Protein AF-A0A813H6T8-F1 (afdb_monomer_lite)

Secondary structure (DSSP, 8-state):
-HHHHHHHHHTT-------HHHH-TTTT-HHHHHHHHHTS-TTSPPPPHHHHHHHHHT--PPPTT--HHHHHHHHHS--SEEEEE-HHHHTTHHHHHHHHHHHHHHTTSTT--S---GGGSB--SS-EEEEEETTSTT--HHHHHHHHHHTT-EEEEEEEEEEEETTTEEEEEEEEEESPPB--TTPPPEEEEEE-TT--TTHHHHHHHHH-GGGGTSTTSS--S-----TTSS--B-----HHHHGGG--SEEEEEE-SS-SSEEEEEEEEEEEETTTEEEEEEEEEEEEEEEEEEEEEEE--TTSTT-

pLDDT: mean 85.76, std 14.32, range [35.28, 98.44]

Foldseek 3Di:
DVVVVVVCVVVVDDDDDDDVVNVPVCSLPLVVVQVVLVPDPPPDDRDDSVRVPVVSVQDADAFVPDDPVLLCVLVVDPFQFWWWFQCVFCPDPNVVVVQVVVQVVLVPDPPSHDGQDPVLFDFDPTWTWTADGPPDPPSHSRLSSLLSVQFFPKKKWKFFKWKDFGSAFIKTFTQDMPPWDFHDQLFTTIITGGGDPPDDSVLVRQRVCLQCVCPRPPPVDDDPDPPDCDPVRPTGTCPGHPCVVCVVVTDADWDWADDPPDPFIKIKGWDAQRQGPPPGGGIMMMITDRDIDMTMTGIDRHHPPVDPVD

Structure (mmCIF, N/CA/C/O backbone):
data_AF-A0A813H6T8-F1
#
_entry.id   AF-A0A813H6T8-F1
#
loop_
_atom_site.group_PDB
_atom_site.id
_atom_site.type_symbol
_atom_site.label_atom_id
_atom_site.label_alt_id
_atom_site.label_comp_id
_atom_site.label_asym_id
_atom_site.label_entity_id
_atom_site.label_seq_id
_atom_site.pdbx_PDB_ins_code
_atom_site.Cartn_x
_atom_site.Cartn_y
_atom_site.Cartn_z
_atom_site.occupancy
_atom_site.B_iso_or_equiv
_atom_site.auth_seq_id
_atom_site.auth_comp_id
_atom_site.auth_asym_id
_atom_site.auth_atom_id
_atom_site.pdbx_PDB_model_num
ATOM 1 N N . MET A 1 1 ? 20.337 -3.632 -18.763 1.00 66.81 1 MET A N 1
ATOM 2 C CA . MET A 1 1 ? 20.576 -2.708 -19.896 1.00 66.81 1 MET A CA 1
ATOM 3 C C . MET A 1 1 ? 21.409 -1.483 -19.525 1.00 66.81 1 MET A C 1
ATOM 5 O O . MET A 1 1 ? 22.293 -1.158 -20.304 1.00 66.81 1 MET A O 1
ATOM 9 N N . ALA A 1 2 ? 21.211 -0.850 -18.358 1.00 66.50 2 ALA A N 1
ATOM 10 C CA . ALA A 1 2 ? 21.923 0.382 -17.973 1.00 66.50 2 ALA A CA 1
ATOM 11 C C . ALA A 1 2 ? 23.458 0.390 -18.207 1.00 66.50 2 ALA A C 1
ATOM 13 O O . ALA A 1 2 ? 23.950 1.374 -18.754 1.00 66.50 2 ALA A O 1
ATOM 14 N N . PRO A 1 3 ? 24.234 -0.681 -17.916 1.00 69.62 3 PRO A N 1
ATOM 15 C CA . PRO A 1 3 ? 25.673 -0.686 -18.213 1.00 69.62 3 PRO A CA 1
ATOM 16 C C . PRO A 1 3 ? 26.010 -0.559 -19.708 1.00 69.62 3 PRO A C 1
ATOM 18 O O . PRO A 1 3 ? 26.930 0.170 -20.059 1.00 69.62 3 PRO A O 1
ATOM 21 N N . TYR A 1 4 ? 25.252 -1.227 -20.584 1.00 72.81 4 TYR A N 1
ATOM 22 C CA . TYR A 1 4 ? 25.468 -1.185 -22.036 1.00 72.81 4 TYR A CA 1
ATOM 23 C C . TYR A 1 4 ? 25.095 0.170 -22.629 1.00 72.81 4 TYR A C 1
ATOM 25 O O . TYR A 1 4 ? 25.795 0.674 -23.498 1.00 72.81 4 TYR A O 1
ATOM 33 N N . VAL A 1 5 ? 24.018 0.768 -22.118 1.00 76.38 5 VAL A N 1
ATOM 34 C CA . VAL A 1 5 ? 23.583 2.108 -22.514 1.00 76.38 5 VAL A CA 1
ATOM 35 C C . VAL A 1 5 ? 24.663 3.135 -22.171 1.00 76.38 5 VAL A C 1
ATOM 37 O O . VAL A 1 5 ? 25.119 3.843 -23.060 1.00 76.38 5 VAL A O 1
ATOM 40 N N . ARG A 1 6 ? 25.161 3.135 -20.925 1.00 77.75 6 ARG A N 1
ATOM 41 C CA . ARG A 1 6 ? 26.247 4.038 -20.503 1.00 77.75 6 ARG A CA 1
ATOM 42 C C . ARG A 1 6 ? 27.517 3.860 -21.336 1.00 77.75 6 ARG A C 1
ATOM 44 O O . ARG A 1 6 ? 28.166 4.842 -21.674 1.00 77.75 6 ARG A O 1
ATOM 51 N N . ALA A 1 7 ? 27.869 2.619 -21.672 1.00 80.62 7 ALA A N 1
ATOM 52 C CA . ALA A 1 7 ? 29.032 2.335 -22.509 1.00 80.62 7 ALA A CA 1
ATOM 53 C C . ALA A 1 7 ? 28.867 2.865 -23.945 1.00 80.62 7 ALA A C 1
ATOM 55 O O . ALA A 1 7 ? 29.816 3.414 -24.498 1.00 80.62 7 ALA A O 1
ATOM 56 N N . ALA A 1 8 ? 27.676 2.730 -24.537 1.00 83.94 8 ALA A N 1
ATOM 57 C CA . ALA A 1 8 ? 27.387 3.254 -25.870 1.00 83.94 8 ALA A CA 1
ATOM 58 C C . ALA A 1 8 ? 27.454 4.792 -25.899 1.00 83.94 8 ALA A C 1
ATOM 60 O O . ALA A 1 8 ? 28.107 5.370 -26.764 1.00 83.94 8 ALA A O 1
ATOM 61 N N . GLU A 1 9 ? 26.875 5.460 -24.905 1.00 84.19 9 GLU A N 1
ATOM 62 C CA . GLU A 1 9 ? 26.924 6.924 -24.811 1.00 84.19 9 GLU A CA 1
ATOM 63 C C . GLU A 1 9 ? 28.335 7.457 -24.576 1.00 84.19 9 GLU A C 1
ATOM 65 O O . GLU A 1 9 ? 28.742 8.427 -25.210 1.00 84.19 9 GLU A O 1
ATOM 70 N N . ALA A 1 10 ? 29.113 6.802 -23.708 1.00 88.38 10 ALA A N 1
ATOM 71 C CA . ALA A 1 10 ? 30.511 7.162 -23.478 1.00 88.38 10 ALA A CA 1
ATOM 72 C C . ALA A 1 10 ? 31.363 7.049 -24.755 1.00 88.38 10 ALA A C 1
ATOM 74 O O . ALA A 1 10 ? 32.382 7.724 -24.880 1.00 88.38 10 ALA A O 1
ATOM 75 N N . ALA A 1 11 ? 30.936 6.219 -25.709 1.00 94.00 11 ALA A N 1
ATOM 76 C CA . ALA A 1 11 ? 31.548 6.082 -27.025 1.00 94.00 11 ALA A CA 1
ATOM 77 C C . ALA A 1 11 ? 30.944 7.023 -28.093 1.00 94.00 11 ALA A C 1
ATOM 79 O O . ALA A 1 11 ? 31.329 6.938 -29.257 1.00 94.00 11 ALA A O 1
ATOM 80 N N . GLY A 1 12 ? 30.029 7.924 -27.717 1.00 93.81 12 GLY A N 1
ATOM 81 C CA . GLY A 1 12 ? 29.420 8.911 -28.612 1.00 93.81 12 GLY A CA 1
ATOM 82 C C . GLY A 1 12 ? 28.280 8.377 -29.481 1.00 93.81 12 GLY A C 1
ATOM 83 O O . GLY A 1 12 ? 27.906 9.036 -30.450 1.00 93.81 12 GLY A O 1
ATOM 84 N N . TYR A 1 13 ? 27.733 7.199 -29.170 1.00 91.06 13 TYR A N 1
ATOM 85 C CA . TYR A 1 13 ? 26.565 6.675 -29.877 1.00 91.06 13 TYR A CA 1
ATOM 86 C C . TYR A 1 13 ? 25.271 7.319 -29.372 1.00 91.06 13 TYR A C 1
ATOM 88 O O . TYR A 1 13 ? 25.087 7.498 -28.168 1.00 91.06 13 TYR A O 1
ATOM 96 N N . ASP A 1 14 ? 24.350 7.580 -30.300 1.00 86.38 14 ASP A N 1
ATOM 97 C CA . ASP A 1 14 ? 22.955 7.859 -29.972 1.00 86.38 14 ASP A CA 1
ATOM 98 C C . ASP A 1 14 ? 22.238 6.543 -29.637 1.00 86.38 14 ASP A C 1
ATOM 100 O O . ASP A 1 14 ? 22.359 5.551 -30.364 1.00 86.38 14 ASP A O 1
ATOM 104 N N . VAL A 1 15 ? 21.536 6.508 -28.506 1.00 83.88 15 VAL A N 1
ATOM 105 C CA . VAL A 1 15 ? 20.891 5.294 -27.994 1.00 83.88 15 VAL A CA 1
ATOM 106 C C . VAL A 1 15 ? 19.384 5.482 -28.019 1.00 83.88 15 VAL A C 1
ATOM 108 O O . VAL A 1 15 ? 18.836 6.255 -27.239 1.00 83.88 15 VAL A O 1
ATOM 111 N N . GLN A 1 16 ? 18.710 4.692 -28.851 1.00 82.81 16 GLN A N 1
ATOM 112 C CA . GLN A 1 16 ? 17.254 4.631 -28.922 1.00 82.81 16 GLN A CA 1
ATOM 113 C C . GLN A 1 16 ? 16.747 3.286 -28.382 1.00 82.81 16 GLN A C 1
ATOM 115 O O . GLN A 1 16 ? 17.308 2.232 -28.694 1.00 82.81 16 GLN A O 1
ATOM 120 N N . PHE A 1 17 ? 15.675 3.303 -27.580 1.00 76.44 17 PHE A N 1
ATOM 121 C CA . PHE A 1 17 ? 14.922 2.081 -27.291 1.00 76.44 17 PHE A CA 1
ATOM 122 C C . PHE A 1 17 ? 14.027 1.752 -28.481 1.00 76.44 17 PHE A C 1
ATOM 124 O O . PHE A 1 17 ? 13.285 2.607 -28.956 1.00 76.44 17 PHE A O 1
ATOM 131 N N . VAL A 1 18 ? 14.120 0.508 -28.933 1.00 80.50 18 VAL A N 1
ATOM 132 C CA . VAL A 1 18 ? 13.227 -0.065 -29.934 1.00 80.50 18 VAL A CA 1
ATOM 133 C C . VAL A 1 18 ? 12.409 -1.123 -29.218 1.00 80.50 18 VAL A C 1
ATOM 135 O O . VAL A 1 18 ? 12.974 -2.048 -28.622 1.00 80.50 18 VAL A O 1
ATOM 138 N N . GLU A 1 19 ? 11.094 -0.965 -29.238 1.00 77.06 19 GLU A N 1
ATOM 139 C CA . GLU A 1 19 ? 10.184 -1.933 -28.652 1.00 77.06 19 GLU A CA 1
ATOM 140 C C . GLU A 1 19 ? 10.246 -3.240 -29.456 1.00 77.06 19 GLU A C 1
ATOM 142 O O . GLU A 1 19 ? 10.351 -3.219 -30.687 1.00 77.06 19 GLU A O 1
ATOM 147 N N . PRO A 1 20 ? 10.186 -4.419 -28.817 1.00 82.31 20 PRO A N 1
ATOM 148 C CA . PRO A 1 20 ? 10.409 -5.674 -29.530 1.00 82.31 20 PRO A CA 1
ATOM 149 C C . PRO A 1 20 ? 9.460 -5.927 -30.712 1.00 82.31 20 PRO A C 1
ATOM 151 O O . PRO A 1 20 ? 9.849 -6.589 -31.676 1.00 82.31 20 PRO A O 1
ATOM 154 N N . TRP A 1 21 ? 8.236 -5.389 -30.678 1.00 81.50 21 TRP A N 1
ATOM 155 C CA . TRP A 1 21 ? 7.287 -5.508 -31.791 1.00 81.50 21 TRP A CA 1
ATOM 156 C C . TRP A 1 21 ? 7.675 -4.675 -33.012 1.00 81.50 21 TRP A C 1
ATOM 158 O O . TRP A 1 21 ? 7.286 -5.031 -34.122 1.00 81.50 21 TRP A O 1
ATOM 168 N N . GLU A 1 22 ? 8.468 -3.618 -32.832 1.00 84.56 22 GLU A N 1
ATOM 169 C CA . GLU A 1 22 ? 9.049 -2.849 -33.935 1.00 84.56 22 GLU A CA 1
ATOM 170 C C . GLU A 1 22 ? 10.146 -3.654 -34.648 1.00 84.56 22 GLU A C 1
ATOM 172 O O . GLU A 1 22 ? 10.384 -3.460 -35.838 1.00 84.56 22 GLU A O 1
ATOM 177 N N . LEU A 1 23 ? 10.782 -4.603 -33.946 1.00 85.81 23 LEU A N 1
ATOM 178 C CA . LEU A 1 23 ? 11.750 -5.528 -34.539 1.00 85.81 23 LEU A CA 1
ATOM 179 C C . LEU A 1 23 ? 11.065 -6.691 -35.265 1.00 85.81 23 LEU A C 1
ATOM 181 O O . LEU A 1 23 ? 11.496 -7.080 -36.351 1.00 85.81 23 LEU A O 1
ATOM 185 N N . HIS A 1 24 ? 10.050 -7.303 -34.644 1.00 91.25 24 HIS A N 1
ATOM 186 C CA . HIS A 1 24 ? 9.263 -8.373 -35.256 1.00 91.25 24 HIS A CA 1
ATOM 187 C C . HIS A 1 24 ? 7.913 -8.563 -34.537 1.00 91.25 24 HIS A C 1
ATOM 189 O O . HIS A 1 24 ? 7.899 -8.700 -33.313 1.00 91.25 24 HIS A O 1
ATOM 195 N N . PRO A 1 25 ? 6.777 -8.702 -35.249 1.00 89.38 25 PRO A N 1
ATOM 196 C CA . PRO A 1 25 ? 5.458 -8.843 -34.617 1.00 89.38 25 PRO A CA 1
ATOM 197 C C . PRO A 1 25 ? 5.305 -10.122 -33.779 1.00 89.38 25 PRO A C 1
ATOM 199 O O . PRO A 1 25 ? 4.469 -10.187 -32.885 1.00 89.38 25 PRO A O 1
ATOM 202 N N . GLU A 1 26 ? 6.116 -11.148 -34.049 1.00 92.06 26 GLU A N 1
ATOM 203 C CA . GLU A 1 26 ? 6.099 -12.426 -33.321 1.00 92.06 26 GLU A CA 1
ATOM 204 C C . GLU A 1 26 ? 7.160 -12.536 -32.217 1.00 92.06 26 GLU A C 1
ATOM 206 O O . GLU A 1 26 ? 7.421 -13.637 -31.737 1.00 92.06 26 GLU A O 1
ATOM 211 N N . TRP A 1 27 ? 7.799 -11.432 -31.813 1.00 90.25 27 TRP A N 1
ATOM 212 C CA . TRP A 1 27 ? 8.880 -11.451 -30.815 1.00 90.25 27 TRP A CA 1
ATOM 213 C C . TRP A 1 27 ? 8.489 -12.154 -29.502 1.00 90.25 27 TRP A C 1
ATOM 215 O O . TRP A 1 27 ? 9.338 -12.764 -28.857 1.00 90.25 27 TRP A O 1
ATOM 225 N N . ASN A 1 28 ? 7.208 -12.095 -29.125 1.00 87.88 28 ASN A N 1
ATOM 226 C CA . ASN A 1 28 ? 6.668 -12.688 -27.905 1.00 87.88 28 ASN A CA 1
ATOM 227 C C . ASN A 1 28 ? 6.264 -14.165 -28.060 1.00 87.88 28 ASN A C 1
ATOM 229 O O . ASN A 1 28 ? 5.816 -14.787 -27.096 1.00 87.88 28 ASN A O 1
ATOM 233 N N . LYS A 1 29 ? 6.402 -14.752 -29.257 1.00 92.38 29 LYS A N 1
ATOM 234 C CA . LYS A 1 29 ? 6.081 -16.160 -29.505 1.00 92.38 29 LYS A CA 1
ATOM 235 C C . LYS A 1 29 ? 7.311 -17.026 -29.252 1.00 92.38 29 LYS A C 1
ATOM 237 O O . LYS A 1 29 ? 8.312 -16.932 -29.961 1.00 92.38 29 LYS A O 1
ATOM 242 N N . LEU A 1 30 ? 7.214 -17.945 -28.288 1.00 93.25 30 LEU A N 1
ATOM 243 C CA . LEU A 1 30 ? 8.304 -18.873 -27.956 1.00 93.25 30 LEU A CA 1
ATOM 244 C C . LEU A 1 30 ? 8.772 -19.688 -29.174 1.00 93.25 30 LEU A C 1
ATOM 246 O O . LEU A 1 30 ? 9.968 -19.891 -29.350 1.00 93.25 30 LEU A O 1
ATOM 250 N N . SER A 1 31 ? 7.850 -20.109 -30.047 1.00 94.88 31 SER A N 1
ATOM 251 C CA . SER A 1 31 ? 8.173 -20.838 -31.282 1.00 94.88 31 SER A CA 1
ATOM 252 C C . SER A 1 31 ? 9.048 -20.023 -32.239 1.00 94.88 31 SER A C 1
ATOM 254 O O . SER A 1 31 ? 10.022 -20.552 -32.776 1.00 94.88 31 SER A O 1
ATOM 256 N N . PHE A 1 32 ? 8.741 -18.734 -32.408 1.00 94.19 32 PHE A N 1
ATOM 257 C CA . PHE A 1 32 ? 9.530 -17.806 -33.214 1.00 94.19 32 PHE A CA 1
ATOM 258 C C . PHE A 1 32 ? 10.939 -17.626 -32.629 1.00 94.19 32 PHE A C 1
ATOM 260 O O . PHE A 1 32 ? 11.934 -17.768 -33.344 1.00 94.19 32 PHE A O 1
ATOM 267 N N . LEU A 1 33 ? 11.043 -17.392 -31.315 1.00 92.50 33 LEU A N 1
ATOM 268 C CA . LEU A 1 33 ? 12.336 -17.250 -30.640 1.00 92.50 33 LEU A CA 1
ATOM 269 C C . LEU A 1 33 ? 13.176 -18.531 -30.705 1.00 92.50 33 LEU A C 1
ATOM 271 O O . LEU A 1 33 ? 14.378 -18.454 -30.959 1.00 92.50 33 LEU A O 1
ATOM 275 N N . ARG A 1 34 ? 12.551 -19.704 -30.537 1.00 93.50 34 ARG A N 1
ATOM 276 C CA . ARG A 1 34 ? 13.209 -21.012 -30.659 1.00 93.50 34 ARG A CA 1
ATOM 277 C C . ARG A 1 34 ? 13.785 -21.205 -32.059 1.00 93.50 34 ARG A C 1
ATOM 279 O O . ARG A 1 34 ? 14.962 -21.535 -32.184 1.00 93.50 34 ARG A O 1
ATOM 286 N N . ALA A 1 35 ? 12.990 -20.954 -33.101 1.00 92.94 35 ALA A N 1
ATOM 287 C CA . ALA A 1 35 ? 13.442 -21.065 -34.487 1.00 92.94 35 ALA A CA 1
ATOM 288 C C . ALA A 1 35 ? 14.649 -20.151 -34.762 1.00 92.94 35 ALA A C 1
ATOM 290 O O . ALA A 1 35 ? 15.654 -20.601 -35.310 1.00 92.94 35 ALA A O 1
ATOM 291 N N . ARG A 1 36 ? 14.594 -18.896 -34.294 1.00 89.88 36 ARG A N 1
ATOM 292 C CA . ARG A 1 36 ? 15.692 -17.928 -34.440 1.00 89.88 36 ARG A CA 1
ATOM 293 C C . ARG A 1 36 ? 16.942 -18.299 -33.634 1.00 89.88 36 ARG A C 1
ATOM 295 O O . ARG A 1 36 ? 18.057 -17.995 -34.052 1.00 89.88 36 ARG A O 1
ATOM 302 N N . ASN A 1 37 ? 16.775 -18.925 -32.471 1.00 90.06 37 ASN A N 1
ATOM 303 C CA . ASN A 1 37 ? 17.882 -19.399 -31.643 1.00 90.06 37 ASN A CA 1
ATOM 304 C C . ASN A 1 37 ? 18.584 -20.613 -32.280 1.00 90.06 37 ASN A C 1
ATOM 306 O O . ASN A 1 37 ? 19.811 -20.649 -32.300 1.00 90.06 37 ASN A O 1
ATOM 310 N N . LEU A 1 38 ? 17.824 -21.543 -32.876 1.00 89.12 38 LEU A N 1
ATOM 311 C CA . LEU A 1 38 ? 18.356 -22.701 -33.611 1.00 89.12 38 LEU A CA 1
ATOM 312 C C . LEU A 1 38 ? 19.085 -22.313 -34.904 1.00 89.12 38 LEU A C 1
ATOM 314 O O . LEU A 1 38 ? 20.017 -22.999 -35.308 1.00 89.12 38 LEU A O 1
ATOM 318 N N . SER A 1 39 ? 18.687 -21.213 -35.549 1.00 86.00 39 SER A N 1
ATOM 319 C CA . SER A 1 39 ? 19.315 -20.733 -36.785 1.00 86.00 39 SER A CA 1
ATOM 320 C C . SER A 1 39 ? 20.612 -19.942 -36.564 1.00 86.00 39 SER A C 1
ATOM 322 O O . SER A 1 39 ? 21.173 -19.418 -37.527 1.00 86.00 39 SER A O 1
ATOM 324 N N . ARG A 1 40 ? 21.083 -19.777 -35.318 1.00 81.75 40 ARG A N 1
ATOM 325 C CA . ARG A 1 40 ? 22.353 -19.089 -35.045 1.00 81.75 40 ARG A CA 1
ATOM 326 C C . ARG A 1 40 ? 23.533 -19.949 -35.531 1.00 81.75 40 ARG A C 1
ATOM 328 O O . ARG A 1 40 ? 23.538 -21.149 -35.267 1.00 81.75 40 ARG A O 1
ATOM 335 N N . PRO A 1 41 ? 24.548 -19.363 -36.200 1.00 68.88 41 PRO A N 1
ATOM 336 C CA . PRO A 1 41 ? 25.782 -20.073 -36.531 1.00 68.88 41 PRO A CA 1
ATOM 337 C C . PRO A 1 41 ? 26.397 -20.725 -35.284 1.00 68.88 41 PRO A C 1
ATOM 339 O O . PRO A 1 41 ? 26.253 -20.203 -34.177 1.00 68.88 41 PRO A O 1
ATOM 342 N N . SER A 1 42 ? 27.123 -21.829 -35.471 1.00 67.44 42 SER A N 1
ATOM 343 C CA . SER A 1 42 ? 27.687 -22.708 -34.425 1.00 67.44 42 SER A CA 1
ATOM 344 C C . SER A 1 42 ? 28.648 -22.050 -33.418 1.00 67.44 42 SER A C 1
ATOM 346 O O . SER A 1 42 ? 29.198 -22.724 -32.552 1.00 67.44 42 SER A O 1
ATOM 348 N N . THR A 1 43 ? 28.863 -20.740 -33.505 1.00 72.38 43 THR A N 1
ATOM 349 C CA . THR A 1 43 ? 29.750 -19.959 -32.641 1.00 72.38 43 THR A CA 1
ATOM 350 C C . THR A 1 43 ? 29.073 -19.443 -31.363 1.00 72.38 43 THR A C 1
ATOM 352 O O . THR A 1 43 ? 29.758 -18.913 -30.490 1.00 72.38 43 THR A O 1
ATOM 355 N N . GLY A 1 44 ? 27.750 -19.597 -31.213 1.00 73.50 44 GLY A N 1
ATOM 356 C CA . GLY A 1 44 ? 26.994 -19.147 -30.037 1.00 73.50 44 GLY A CA 1
ATOM 357 C C . GLY A 1 44 ? 26.509 -20.276 -29.119 1.00 73.50 44 GLY A C 1
ATOM 358 O O . GLY A 1 44 ? 26.201 -21.375 -29.570 1.00 73.50 44 GLY A O 1
ATOM 359 N N . LYS A 1 45 ? 26.369 -19.991 -27.815 1.00 82.06 45 LYS A N 1
ATOM 360 C CA . LYS A 1 45 ? 25.647 -20.874 -26.880 1.00 82.06 45 LYS A CA 1
ATOM 361 C C . LYS A 1 45 ? 24.160 -20.907 -27.259 1.00 82.06 45 LYS A C 1
ATOM 363 O O . LYS A 1 45 ? 23.531 -19.849 -27.324 1.00 82.06 45 LYS A O 1
ATOM 368 N N . SER A 1 46 ? 23.605 -22.101 -27.476 1.00 85.50 46 SER A N 1
ATOM 369 C CA . SER A 1 46 ? 22.154 -22.284 -27.609 1.00 85.50 46 SER A CA 1
ATOM 370 C C . SER A 1 46 ? 21.480 -21.974 -26.276 1.00 85.50 46 SER A C 1
ATOM 372 O O . SER A 1 46 ? 21.883 -22.505 -25.243 1.00 85.50 46 SER A O 1
ATOM 374 N N . ILE A 1 47 ? 20.460 -21.119 -26.301 1.00 90.25 47 ILE A N 1
ATOM 375 C CA . ILE A 1 47 ? 19.604 -20.851 -25.141 1.00 90.25 47 ILE A CA 1
ATOM 376 C C . ILE A 1 47 ? 18.525 -21.938 -25.090 1.00 90.25 47 ILE A C 1
ATOM 378 O O . ILE A 1 47 ? 17.909 -22.229 -26.112 1.00 90.25 47 ILE A O 1
ATOM 382 N N . ASP A 1 48 ? 18.311 -22.571 -23.942 1.00 93.50 48 ASP A N 1
ATOM 383 C CA . ASP A 1 48 ? 17.243 -23.559 -23.794 1.00 93.50 48 ASP A CA 1
ATOM 384 C C . ASP A 1 48 ? 15.853 -22.895 -23.727 1.00 93.50 48 ASP A C 1
ATOM 386 O O . ASP A 1 48 ? 15.708 -21.703 -23.436 1.00 93.50 48 ASP A O 1
ATOM 390 N N . ASP A 1 49 ? 14.810 -23.680 -23.992 1.00 93.12 49 ASP A N 1
ATOM 391 C CA . ASP A 1 49 ? 13.434 -23.182 -24.040 1.00 93.12 49 ASP A CA 1
ATOM 392 C C . ASP A 1 49 ? 12.938 -22.617 -22.707 1.00 93.12 49 ASP A C 1
ATOM 394 O O . ASP A 1 49 ? 12.205 -21.627 -22.707 1.00 93.12 49 ASP A O 1
ATOM 398 N N . ALA A 1 50 ? 13.330 -23.217 -21.578 1.00 91.81 50 ALA A N 1
ATOM 399 C CA . ALA A 1 50 ? 12.901 -22.750 -20.263 1.00 91.81 50 ALA A CA 1
ATOM 400 C C . ALA A 1 50 ? 13.496 -21.366 -19.972 1.00 91.81 50 ALA A C 1
ATOM 402 O O . ALA A 1 50 ? 12.800 -20.481 -19.468 1.00 91.81 50 ALA A O 1
ATOM 403 N N . THR A 1 51 ? 14.748 -21.139 -20.374 1.00 90.25 51 THR A N 1
ATOM 404 C CA . THR A 1 51 ? 15.381 -19.819 -20.320 1.00 90.25 51 THR A CA 1
ATOM 405 C C . THR A 1 51 ? 14.680 -18.813 -21.236 1.00 90.25 51 THR A C 1
ATOM 407 O O . THR A 1 51 ? 14.390 -17.705 -20.786 1.00 90.25 51 THR A O 1
ATOM 410 N N . LEU A 1 52 ? 14.341 -19.170 -22.483 1.00 90.81 52 LEU A N 1
ATOM 411 C CA . LEU A 1 52 ? 13.596 -18.277 -23.388 1.00 90.81 52 LEU A CA 1
ATOM 412 C C . LEU A 1 52 ? 12.215 -17.911 -22.830 1.00 90.81 52 LEU A C 1
ATOM 414 O O . LEU A 1 52 ? 11.819 -16.746 -22.855 1.00 90.81 52 LEU A O 1
ATOM 418 N N . GLN A 1 53 ? 11.495 -18.887 -22.282 1.00 89.69 53 GLN A N 1
ATOM 419 C CA . GLN A 1 53 ? 10.198 -18.663 -21.653 1.00 89.69 53 GLN A CA 1
ATOM 420 C C . GLN A 1 53 ? 10.321 -17.777 -20.405 1.00 89.69 53 GLN A C 1
ATOM 422 O O . GLN A 1 53 ? 9.505 -16.880 -20.201 1.00 89.69 53 GLN A O 1
ATOM 427 N N . SER A 1 54 ? 11.366 -17.981 -19.598 1.00 82.88 54 SER A N 1
ATOM 428 C CA . SER A 1 54 ? 11.683 -17.131 -18.447 1.00 82.88 54 SER A CA 1
ATOM 429 C C . SER A 1 54 ? 12.011 -15.694 -18.870 1.00 82.88 54 SER A C 1
ATOM 431 O O . SER A 1 54 ? 11.521 -14.749 -18.257 1.00 82.88 54 SER A O 1
ATOM 433 N N . MET A 1 55 ? 12.773 -15.510 -19.953 1.00 85.19 55 MET A N 1
ATOM 434 C CA . MET A 1 55 ? 13.067 -14.190 -20.524 1.00 85.19 55 MET A CA 1
ATOM 435 C C . MET A 1 55 ? 11.802 -13.481 -21.012 1.00 85.19 55 MET A C 1
ATOM 437 O O . MET A 1 55 ? 11.620 -12.311 -20.694 1.00 85.19 55 MET A O 1
ATOM 441 N N . LEU A 1 56 ? 10.917 -14.186 -21.725 1.00 86.50 56 LEU A N 1
ATOM 442 C CA . LEU A 1 56 ? 9.625 -13.645 -22.157 1.00 86.50 56 LEU A CA 1
ATOM 443 C C . LEU A 1 56 ? 8.756 -13.231 -20.970 1.00 86.50 56 LEU A C 1
ATOM 445 O O . LEU A 1 56 ? 8.174 -12.154 -20.986 1.00 86.50 56 LEU A O 1
ATOM 449 N N . LYS A 1 57 ? 8.706 -14.061 -19.922 1.00 80.62 57 LYS A N 1
ATOM 450 C CA . LYS A 1 57 ? 7.939 -13.764 -18.706 1.00 80.62 57 LYS A CA 1
ATOM 451 C C . LYS A 1 57 ? 8.478 -12.542 -17.953 1.00 80.62 57 LYS A C 1
ATOM 453 O O . LYS A 1 57 ? 7.710 -11.854 -17.298 1.00 80.62 57 LYS A O 1
ATOM 458 N N . ARG A 1 58 ? 9.789 -12.299 -18.019 1.00 77.62 58 ARG A N 1
ATOM 459 C CA . ARG A 1 58 ? 10.466 -11.162 -17.370 1.00 77.62 58 ARG A CA 1
ATOM 460 C C . ARG A 1 58 ? 10.483 -9.894 -18.219 1.00 77.62 58 ARG A C 1
ATOM 462 O O . ARG A 1 58 ? 10.981 -8.877 -17.746 1.00 77.62 58 ARG A O 1
ATOM 469 N N . PHE A 1 59 ? 10.050 -9.959 -19.477 1.00 81.50 59 PHE A N 1
ATOM 470 C CA . PHE A 1 59 ? 10.012 -8.774 -20.316 1.00 81.50 59 PHE A CA 1
ATOM 471 C C . PHE A 1 59 ? 8.854 -7.876 -19.882 1.00 81.50 59 PHE A C 1
ATOM 473 O O . PHE A 1 59 ? 7.699 -8.296 -19.875 1.00 81.50 59 PHE A O 1
ATOM 480 N N . GLU A 1 60 ? 9.183 -6.629 -19.573 1.00 74.88 60 GLU A N 1
ATOM 481 C CA . GLU A 1 60 ? 8.235 -5.588 -19.197 1.00 74.88 60 GLU A CA 1
ATOM 482 C C . GLU A 1 60 ? 8.310 -4.488 -20.260 1.00 74.88 60 GLU A C 1
ATOM 484 O O . GLU A 1 60 ? 9.377 -3.879 -20.405 1.00 74.88 60 GLU A O 1
ATOM 489 N N . PRO A 1 61 ? 7.236 -4.246 -21.034 1.00 75.56 61 PRO A N 1
ATOM 490 C CA . PRO A 1 61 ? 7.212 -3.119 -21.957 1.00 75.56 61 PRO A CA 1
ATOM 491 C C . PRO A 1 61 ? 7.311 -1.814 -21.168 1.00 75.56 61 PRO A C 1
ATOM 493 O O . PRO A 1 61 ? 6.884 -1.736 -20.013 1.00 75.56 61 PRO A O 1
ATOM 496 N N . LEU A 1 62 ? 7.864 -0.773 -21.785 1.00 72.50 62 LEU A N 1
ATOM 497 C CA . LEU A 1 62 ? 7.858 0.542 -21.156 1.00 72.50 62 LEU A CA 1
ATOM 498 C C . LEU A 1 62 ? 6.427 1.108 -21.144 1.00 72.50 62 LEU A C 1
ATOM 500 O O . LEU A 1 62 ? 5.658 0.843 -22.074 1.00 72.50 62 LEU A O 1
ATOM 504 N N . PRO A 1 63 ? 6.047 1.912 -20.127 1.00 72.12 63 PRO A N 1
ATOM 505 C CA . PRO A 1 63 ? 4.775 2.613 -20.164 1.00 72.12 63 PRO A CA 1
ATOM 506 C C . PRO A 1 63 ? 4.652 3.441 -21.445 1.00 72.12 63 PRO A C 1
ATOM 508 O O . PRO A 1 63 ? 5.636 4.067 -21.865 1.00 72.12 63 PRO A O 1
ATOM 511 N N . PRO A 1 64 ? 3.447 3.552 -22.027 1.00 68.56 64 PRO A N 1
ATOM 512 C CA . PRO A 1 64 ? 3.213 4.490 -23.109 1.00 68.56 64 PRO A CA 1
ATOM 513 C C . PRO A 1 64 ? 3.653 5.890 -22.663 1.00 68.56 64 PRO A C 1
ATOM 515 O O . PRO A 1 64 ? 3.129 6.410 -21.678 1.00 68.56 64 PRO A O 1
ATOM 518 N N . ARG A 1 65 ? 4.575 6.512 -23.416 1.00 73.06 65 ARG A N 1
ATOM 519 C CA . ARG A 1 65 ? 5.183 7.846 -23.177 1.00 73.06 65 ARG A CA 1
ATOM 520 C C . ARG A 1 65 ? 6.387 7.894 -22.237 1.00 73.06 65 ARG A C 1
ATOM 522 O O . ARG A 1 65 ? 6.947 8.976 -22.099 1.00 73.06 65 ARG A O 1
ATOM 529 N N . ALA A 1 66 ? 6.804 6.783 -21.635 1.00 77.06 66 ALA A N 1
ATOM 530 C CA . ALA A 1 66 ? 8.050 6.778 -20.881 1.00 77.06 66 ALA A CA 1
ATOM 531 C C . ALA A 1 66 ? 9.230 7.067 -21.818 1.00 77.06 66 ALA A C 1
ATOM 533 O O . ALA A 1 66 ? 9.437 6.393 -22.828 1.00 77.06 66 ALA A O 1
ATOM 534 N N . THR A 1 67 ? 10.010 8.083 -21.480 1.00 81.44 67 THR A N 1
ATOM 535 C CA . THR A 1 67 ? 11.247 8.413 -22.176 1.00 81.44 67 THR A CA 1
ATOM 536 C C . THR A 1 67 ? 12.395 7.572 -21.633 1.00 81.44 67 THR A C 1
ATOM 538 O O . THR A 1 67 ? 12.438 7.172 -20.468 1.00 81.44 67 THR A O 1
ATOM 541 N N . LEU A 1 68 ? 13.401 7.351 -22.474 1.00 75.44 68 LEU A N 1
ATOM 542 C CA . LEU A 1 68 ? 14.637 6.677 -22.087 1.00 75.44 68 LEU A CA 1
ATOM 543 C C . LEU A 1 68 ? 15.335 7.368 -20.898 1.00 75.44 68 LEU A C 1
ATOM 545 O O . LEU A 1 68 ? 15.931 6.695 -20.057 1.00 75.44 68 LEU A O 1
ATOM 549 N N . GLN A 1 69 ? 15.219 8.692 -20.789 1.00 80.75 69 GLN A N 1
ATOM 550 C CA . GLN A 1 69 ? 15.749 9.450 -19.658 1.00 80.75 69 GLN A CA 1
ATOM 551 C C . GLN A 1 69 ? 15.014 9.126 -18.348 1.00 80.75 69 GLN A C 1
ATOM 553 O O . GLN A 1 69 ? 15.665 8.932 -17.324 1.00 80.75 69 GLN A O 1
ATOM 558 N N . GLU A 1 70 ? 13.687 9.004 -18.367 1.00 83.31 70 GLU A N 1
ATOM 559 C CA . GLU A 1 70 ? 12.891 8.657 -17.180 1.00 83.31 70 GLU A CA 1
ATOM 560 C C . GLU A 1 70 ? 13.183 7.238 -16.694 1.00 83.31 70 GLU A C 1
ATOM 562 O O . GLU A 1 70 ? 13.379 7.026 -15.499 1.00 83.31 70 GLU A O 1
ATOM 567 N N . VAL A 1 71 ? 13.311 6.275 -17.612 1.00 78.25 71 VAL A N 1
ATOM 568 C CA . VAL A 1 71 ? 13.701 4.898 -17.267 1.00 78.25 71 VAL A CA 1
ATOM 569 C C . VAL A 1 71 ? 15.065 4.873 -16.580 1.00 78.25 71 VAL A C 1
ATOM 571 O O . VAL A 1 71 ? 15.241 4.184 -15.576 1.00 78.25 71 VAL A O 1
ATOM 574 N N . ARG A 1 72 ? 16.034 5.650 -17.078 1.00 77.06 72 ARG A N 1
ATOM 575 C CA . ARG A 1 72 ? 17.360 5.759 -16.451 1.00 77.06 72 ARG A CA 1
ATOM 576 C C . ARG A 1 72 ? 17.271 6.339 -15.049 1.00 77.06 72 ARG A C 1
ATOM 578 O O . ARG A 1 72 ? 17.763 5.717 -14.114 1.00 77.06 72 ARG A O 1
ATOM 585 N N . LEU A 1 73 ? 16.591 7.476 -14.899 1.00 79.00 73 LEU A N 1
ATOM 586 C CA . LEU A 1 73 ? 16.415 8.136 -13.604 1.00 79.00 73 LEU A CA 1
ATOM 587 C C . LEU A 1 73 ? 15.714 7.229 -12.585 1.00 79.00 73 LEU A C 1
ATOM 589 O O . LEU A 1 73 ? 16.060 7.248 -11.405 1.00 79.00 73 LEU A O 1
ATOM 593 N N . ALA A 1 74 ? 14.753 6.421 -13.033 1.00 79.50 74 ALA A N 1
ATOM 594 C CA . ALA A 1 74 ? 14.037 5.487 -12.176 1.00 79.50 74 ALA A CA 1
ATOM 595 C C . ALA A 1 74 ? 14.906 4.285 -11.751 1.00 79.50 74 ALA A C 1
ATOM 597 O O . ALA A 1 74 ? 14.785 3.808 -10.625 1.00 79.50 74 ALA A O 1
ATOM 598 N N . VAL A 1 75 ? 15.794 3.797 -12.628 1.00 75.44 75 VAL A N 1
ATOM 599 C CA . VAL A 1 75 ? 16.653 2.627 -12.362 1.00 75.44 75 VAL A CA 1
ATOM 600 C C . VAL A 1 75 ? 17.919 2.985 -11.582 1.00 75.44 75 VAL A C 1
ATOM 602 O O . VAL A 1 75 ? 18.349 2.191 -10.742 1.00 75.44 75 VAL A O 1
ATOM 605 N N . ASP A 1 76 ? 18.522 4.144 -11.854 1.00 78.94 76 ASP A N 1
ATOM 606 C CA . ASP A 1 76 ? 19.768 4.572 -11.208 1.00 78.94 76 ASP A CA 1
ATOM 607 C C . ASP A 1 76 ? 19.554 4.939 -9.733 1.00 78.94 76 ASP A C 1
ATOM 609 O O . ASP A 1 76 ? 20.461 4.775 -8.917 1.00 78.94 76 ASP A O 1
ATOM 613 N N . VAL A 1 77 ? 18.342 5.372 -9.374 1.00 78.69 77 VAL A N 1
ATOM 614 C CA . VAL A 1 77 ? 17.972 5.731 -8.003 1.00 78.69 77 VAL A CA 1
ATOM 615 C C . VAL A 1 77 ? 16.799 4.868 -7.553 1.00 78.69 77 VAL A C 1
ATOM 617 O O . VAL A 1 77 ? 15.637 5.260 -7.661 1.00 78.69 77 VAL A O 1
ATOM 620 N N . LYS A 1 78 ? 17.102 3.676 -7.033 1.00 81.81 78 LYS A N 1
ATOM 621 C CA . LYS A 1 78 ? 16.071 2.790 -6.484 1.00 81.81 78 LYS A CA 1
ATOM 622 C C . LYS A 1 78 ? 15.608 3.304 -5.120 1.00 81.81 78 LYS A C 1
ATOM 624 O O . LYS A 1 78 ? 16.431 3.357 -4.205 1.00 81.81 78 LYS A O 1
ATOM 629 N N . PRO A 1 79 ? 14.329 3.679 -4.959 1.00 89.06 79 PRO A N 1
ATOM 630 C CA . PRO A 1 79 ? 13.796 3.968 -3.641 1.00 89.06 79 PRO A CA 1
ATOM 631 C C . PRO A 1 79 ? 13.620 2.669 -2.858 1.00 89.06 79 PRO A C 1
ATOM 633 O O . PRO A 1 79 ? 13.420 1.603 -3.441 1.00 89.06 79 PRO A O 1
ATOM 636 N N . ASP A 1 80 ? 13.649 2.766 -1.533 1.00 89.81 80 ASP A N 1
ATOM 637 C CA . ASP A 1 80 ? 13.304 1.641 -0.666 1.00 89.81 80 ASP A CA 1
ATOM 638 C C . ASP A 1 80 ? 11.828 1.277 -0.829 1.00 89.81 80 ASP A C 1
ATOM 640 O O . ASP A 1 80 ? 11.451 0.104 -0.794 1.00 89.81 80 ASP A O 1
ATOM 644 N N . TYR A 1 81 ? 10.980 2.283 -1.040 1.00 92.00 81 TYR A N 1
ATOM 645 C CA . TYR A 1 81 ? 9.590 2.071 -1.402 1.00 92.00 81 TYR A CA 1
ATOM 646 C C . TYR A 1 81 ? 8.984 3.273 -2.128 1.00 92.00 81 TYR A C 1
ATOM 648 O O . TYR A 1 81 ? 9.464 4.408 -2.055 1.00 92.00 81 TYR A O 1
ATOM 656 N N . CYS A 1 82 ? 7.873 3.006 -2.803 1.00 94.12 82 CYS A N 1
ATOM 657 C CA . CYS A 1 82 ? 7.023 3.999 -3.439 1.00 94.12 82 CYS A CA 1
ATOM 658 C C . CYS A 1 82 ? 5.661 3.997 -2.749 1.00 94.12 82 CYS A C 1
ATOM 660 O O . CYS A 1 82 ? 5.117 2.941 -2.404 1.00 94.12 82 CYS A O 1
ATOM 662 N N . GLY A 1 83 ? 5.060 5.165 -2.564 1.00 95.81 83 GLY A N 1
ATOM 663 C CA . GLY A 1 83 ? 3.781 5.244 -1.874 1.00 95.81 83 GLY A CA 1
ATOM 664 C C . GLY A 1 83 ? 3.109 6.598 -1.959 1.00 95.81 83 GLY A C 1
ATOM 665 O O . GLY A 1 83 ? 3.566 7.499 -2.658 1.00 95.81 83 GLY A O 1
ATOM 666 N N . ILE A 1 84 ? 2.013 6.727 -1.222 1.00 97.81 84 ILE A N 1
ATOM 667 C CA . ILE A 1 84 ? 1.269 7.975 -1.071 1.00 97.81 84 ILE A CA 1
ATOM 668 C C . ILE A 1 84 ? 1.463 8.448 0.358 1.00 97.81 84 ILE A C 1
ATOM 670 O O . ILE A 1 84 ? 0.974 7.814 1.291 1.00 97.81 84 ILE A O 1
ATOM 674 N N . ASP A 1 85 ? 2.180 9.552 0.527 1.00 97.75 85 ASP A N 1
ATOM 675 C CA . ASP A 1 85 ? 2.361 10.199 1.818 1.00 97.75 85 ASP A CA 1
ATOM 676 C C . ASP A 1 85 ? 1.071 10.912 2.220 1.00 97.75 85 ASP A C 1
ATOM 678 O O . ASP A 1 85 ? 0.655 11.872 1.570 1.00 97.75 85 ASP A O 1
ATOM 682 N N . VAL A 1 86 ? 0.447 10.432 3.292 1.00 98.00 86 VAL A N 1
ATOM 683 C CA . VAL A 1 86 ? -0.781 10.993 3.869 1.00 98.00 86 VAL A CA 1
ATOM 684 C C . VAL A 1 86 ? -0.519 11.672 5.211 1.00 98.00 86 VAL A C 1
ATOM 686 O O . VAL A 1 86 ? -1.462 12.130 5.857 1.00 98.00 86 VAL A O 1
ATOM 689 N N . THR A 1 87 ? 0.747 11.776 5.631 1.00 97.19 87 THR A N 1
ATOM 690 C CA . THR A 1 87 ? 1.147 12.386 6.907 1.00 97.19 87 THR A CA 1
ATOM 691 C C . THR A 1 87 ? 0.524 13.769 7.114 1.00 97.19 87 THR A C 1
ATOM 693 O O . THR A 1 87 ? -0.045 13.975 8.186 1.00 97.19 87 THR A O 1
ATOM 696 N N . PRO A 1 88 ? 0.528 14.698 6.130 1.00 96.94 88 PRO A N 1
ATOM 697 C CA . PRO A 1 88 ? -0.025 16.038 6.337 1.00 96.94 88 PRO A CA 1
ATOM 698 C C . PRO A 1 88 ? -1.525 16.063 6.648 1.00 96.94 88 PRO A C 1
ATOM 700 O O . PRO A 1 88 ? -1.973 16.947 7.371 1.00 96.94 88 PRO A O 1
ATOM 703 N N . SER A 1 89 ? -2.297 15.113 6.108 1.00 96.81 89 SER A N 1
ATOM 704 C CA . SER A 1 89 ? -3.742 15.036 6.358 1.00 96.81 89 SER A CA 1
ATOM 705 C C . SER A 1 89 ? -4.061 14.239 7.612 1.00 96.81 89 SER A C 1
ATOM 707 O O . SER A 1 89 ? -4.912 14.644 8.396 1.00 96.81 89 SER A O 1
ATOM 709 N N . LEU A 1 90 ? -3.381 13.105 7.798 1.00 96.19 90 LEU A N 1
ATOM 710 C CA . LEU A 1 90 ? -3.721 12.150 8.844 1.00 96.19 90 LEU A CA 1
ATOM 711 C C . LEU A 1 90 ? -3.155 12.546 10.213 1.00 96.19 90 LEU A C 1
ATOM 713 O O . LEU A 1 90 ? -3.783 12.259 11.229 1.00 96.19 90 LEU A O 1
ATOM 717 N N . ALA A 1 91 ? -1.988 13.193 10.274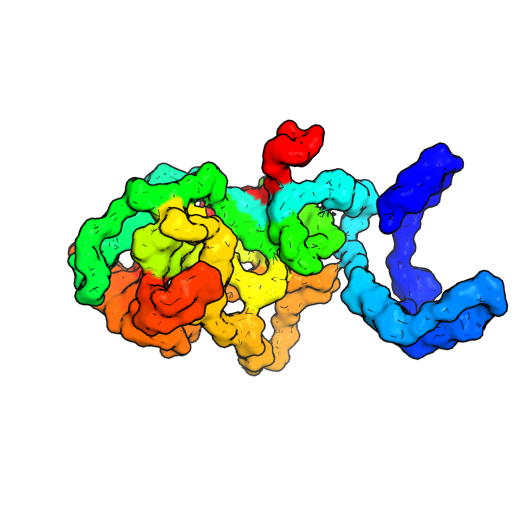 1.00 91.62 91 ALA A N 1
ATOM 718 C CA . ALA A 1 91 ? -1.372 13.571 11.543 1.00 91.62 91 ALA A CA 1
ATOM 719 C C . ALA A 1 91 ? -2.236 14.559 12.356 1.00 91.62 91 ALA A C 1
ATOM 721 O O . ALA A 1 91 ? -3.124 15.242 11.848 1.00 91.62 91 ALA A O 1
ATOM 722 N N . GLY A 1 92 ? -1.970 14.644 13.662 1.00 93.00 92 GLY A N 1
ATOM 723 C CA . GLY A 1 92 ? -2.693 15.551 14.552 1.00 93.00 92 GLY A CA 1
ATOM 724 C C . GLY A 1 92 ? -4.135 15.102 14.805 1.00 93.00 92 GLY A C 1
ATOM 725 O O . GLY A 1 92 ? -4.364 14.025 15.358 1.00 93.00 92 GLY A O 1
ATOM 726 N N . GLN A 1 93 ? -5.108 15.946 14.446 1.00 94.06 93 GLN A N 1
ATOM 727 C CA . GLN A 1 93 ? -6.509 15.773 14.845 1.00 94.06 93 GLN A CA 1
ATOM 728 C C . GLN A 1 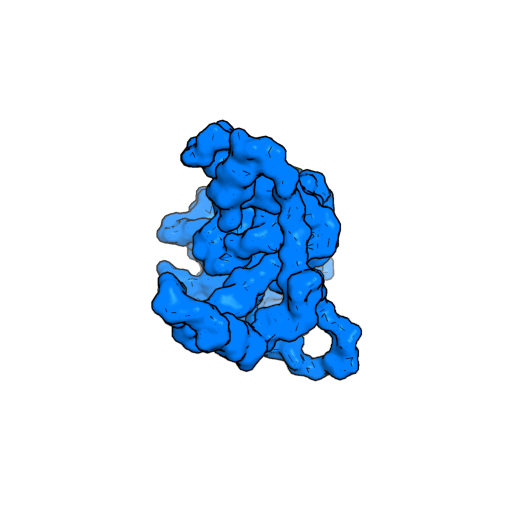93 ? -7.130 14.481 14.303 1.00 94.06 93 GLN A C 1
ATOM 730 O O . GLN A 1 93 ? -7.780 13.769 15.065 1.00 94.06 93 GLN A O 1
ATOM 735 N N . GLN A 1 94 ? -6.921 14.153 13.023 1.00 94.94 94 GLN A N 1
ATOM 736 C CA . GLN A 1 94 ? -7.558 12.984 12.407 1.00 94.94 94 GLN A CA 1
ATOM 737 C C . GLN A 1 94 ? -7.065 11.675 13.031 1.00 94.94 94 GLN A C 1
ATOM 739 O O . GLN A 1 94 ? -7.873 10.832 13.421 1.00 94.94 94 GLN A O 1
ATOM 744 N N . LEU A 1 95 ? -5.751 11.529 13.215 1.00 96.19 95 LEU A N 1
ATOM 745 C CA . LEU A 1 95 ? -5.177 10.386 13.918 1.00 96.19 95 LEU A CA 1
ATOM 746 C C . LEU A 1 95 ? -5.659 10.311 15.375 1.00 96.19 95 LEU A C 1
ATOM 748 O O . LEU A 1 95 ? -6.012 9.232 15.848 1.00 96.19 95 LEU A O 1
ATOM 752 N N . GLY A 1 96 ? -5.755 11.450 16.070 1.00 96.75 96 GLY A N 1
ATOM 753 C CA . GLY A 1 96 ? -6.350 11.522 17.407 1.00 96.75 96 GLY A CA 1
ATOM 754 C C . GLY A 1 96 ? -7.797 11.015 17.448 1.00 96.75 96 GLY A C 1
ATOM 755 O O . GLY A 1 96 ? -8.170 10.283 18.367 1.00 96.75 96 GLY A O 1
ATOM 756 N N . THR A 1 97 ? -8.603 11.334 16.429 1.00 95.56 97 THR A N 1
ATOM 757 C CA . THR A 1 97 ? -9.969 10.812 16.280 1.00 95.56 97 THR A CA 1
ATOM 758 C C . THR A 1 97 ? -9.981 9.294 16.104 1.00 95.56 97 THR A C 1
ATOM 760 O O . THR A 1 97 ? -10.741 8.624 16.802 1.00 95.56 97 THR A O 1
ATOM 763 N N . LEU A 1 98 ? -9.121 8.732 15.246 1.00 96.50 98 LEU A N 1
ATOM 764 C CA . LEU A 1 98 ? -9.023 7.276 15.063 1.00 96.50 98 LEU A CA 1
ATOM 765 C C . LEU A 1 98 ? -8.632 6.562 16.367 1.00 96.50 98 LEU A C 1
ATOM 767 O O . LEU A 1 98 ? -9.254 5.566 16.741 1.00 96.50 98 LEU A O 1
ATOM 771 N N . TRP A 1 99 ? -7.663 7.106 17.110 1.00 97.06 99 TRP A N 1
ATOM 772 C CA . TRP A 1 99 ? -7.272 6.568 18.415 1.00 97.06 99 TRP A CA 1
ATOM 773 C C . TRP A 1 99 ? -8.393 6.648 19.453 1.00 97.06 99 TRP A C 1
ATOM 775 O O . TRP A 1 99 ? -8.605 5.700 20.212 1.00 97.06 99 TRP A O 1
ATOM 785 N N . SER A 1 100 ? -9.142 7.753 19.470 1.00 94.75 100 SER A N 1
ATOM 786 C CA . SER A 1 100 ? -10.305 7.909 20.346 1.00 94.75 100 SER A CA 1
ATOM 787 C C . SER A 1 100 ? -11.390 6.876 20.031 1.00 94.75 100 SER A C 1
ATOM 789 O O . SER A 1 100 ? -11.928 6.257 20.951 1.00 94.75 100 SER A O 1
ATOM 791 N N . LEU A 1 101 ? -11.671 6.634 18.745 1.00 94.19 101 LEU A N 1
ATOM 792 C CA . LEU A 1 101 ? -12.632 5.621 18.302 1.00 94.19 101 LEU A CA 1
ATOM 793 C C . LEU A 1 101 ? -12.222 4.213 18.751 1.00 94.19 101 LEU A C 1
ATOM 795 O O . LEU A 1 101 ? -13.041 3.507 19.340 1.00 94.19 101 LEU A O 1
ATOM 799 N N . LEU A 1 102 ? -10.953 3.831 18.563 1.00 95.19 102 LEU A N 1
ATOM 800 C CA . LEU A 1 102 ? -10.430 2.543 19.039 1.00 95.19 102 LEU A CA 1
ATOM 801 C C . LEU A 1 102 ? -10.571 2.394 20.557 1.00 95.19 102 LEU A C 1
ATOM 803 O O . LEU A 1 102 ? -11.003 1.345 21.036 1.00 95.19 102 LEU A O 1
ATOM 807 N N . SER A 1 103 ? -10.275 3.454 21.313 1.00 94.12 103 SER A N 1
ATOM 808 C CA . SER A 1 103 ? -10.400 3.456 22.774 1.00 94.12 103 SER A CA 1
ATOM 809 C C . SER A 1 103 ? -11.840 3.276 23.248 1.00 94.12 103 SER A C 1
ATOM 811 O O . SER A 1 103 ? -12.112 2.417 24.092 1.00 94.12 103 SER A O 1
ATOM 813 N N . LYS A 1 104 ? -12.787 4.002 22.640 1.00 91.88 104 LYS A N 1
ATOM 814 C CA . LYS A 1 104 ? -14.224 3.850 22.919 1.00 91.88 104 LYS A CA 1
ATOM 815 C C . LYS A 1 104 ? -14.728 2.447 22.575 1.00 91.88 104 LYS A C 1
ATOM 817 O O . LYS A 1 104 ? -15.538 1.900 23.320 1.00 91.88 104 LYS A O 1
ATOM 822 N N . CYS A 1 105 ? -14.254 1.878 21.466 1.00 91.69 105 CYS A N 1
ATOM 823 C CA . CYS A 1 105 ? -14.631 0.546 21.005 1.00 91.69 105 CYS A CA 1
ATOM 824 C C . CYS A 1 105 ? -14.131 -0.551 21.957 1.00 91.69 105 CYS A C 1
ATOM 826 O O . CYS A 1 105 ? -14.921 -1.366 22.430 1.00 91.69 105 CYS A O 1
ATOM 828 N N . CYS A 1 106 ? -12.836 -0.549 22.291 1.00 90.75 106 CYS A N 1
ATOM 829 C CA . CYS A 1 106 ? -12.235 -1.589 23.130 1.00 90.75 106 CYS A CA 1
ATOM 830 C C . CYS A 1 106 ? -12.829 -1.617 24.546 1.00 90.75 106 CYS A C 1
ATOM 832 O O . CYS A 1 106 ? -13.025 -2.689 25.105 1.00 90.75 106 CYS A O 1
ATOM 834 N N . GLY A 1 107 ? -13.205 -0.460 25.103 1.00 88.12 107 GLY A N 1
ATOM 835 C CA . GLY A 1 107 ? -13.833 -0.388 26.427 1.00 88.12 107 GLY A CA 1
ATOM 836 C C . GLY A 1 107 ? -15.231 -1.016 26.528 1.00 88.12 107 GLY A C 1
ATOM 837 O O . GLY A 1 107 ? -15.759 -1.113 27.633 1.00 88.12 107 GLY A O 1
ATOM 838 N N . ARG A 1 108 ? -15.850 -1.414 25.407 1.00 87.94 108 ARG A N 1
ATOM 839 C CA . ARG A 1 108 ? -17.243 -1.899 25.352 1.00 87.94 108 ARG A CA 1
ATOM 840 C C . ARG A 1 108 ? -17.387 -3.355 24.927 1.00 87.94 108 ARG A C 1
ATOM 842 O O . ARG A 1 108 ? -18.490 -3.888 24.995 1.00 87.94 108 ARG A O 1
ATOM 849 N N . VAL A 1 109 ? -16.310 -3.989 24.474 1.00 86.81 109 VAL A N 1
ATOM 850 C CA . VAL A 1 109 ? -16.370 -5.327 23.877 1.00 86.81 109 VAL A CA 1
ATOM 851 C C . VAL A 1 109 ? -15.856 -6.355 24.884 1.00 86.81 109 VAL A C 1
ATOM 853 O O . VAL A 1 109 ? -14.720 -6.232 25.355 1.00 86.81 109 VAL A O 1
ATOM 856 N N . PRO A 1 110 ? -16.656 -7.379 25.232 1.00 80.94 110 PRO A N 1
ATOM 857 C CA . PRO A 1 110 ? -16.202 -8.470 26.087 1.00 80.94 110 PRO A CA 1
ATOM 858 C C . PRO A 1 110 ? -14.933 -9.139 25.530 1.00 80.94 110 PRO A C 1
ATOM 860 O O . PRO A 1 110 ? -14.821 -9.401 24.334 1.00 80.94 110 PRO A O 1
ATOM 863 N N . GLY A 1 111 ? -13.944 -9.384 26.393 1.00 80.62 111 GLY A N 1
ATOM 864 C CA . GLY A 1 111 ? -12.638 -9.942 26.002 1.00 80.62 111 GLY A CA 1
ATOM 865 C C . GLY A 1 111 ? -11.606 -8.911 25.518 1.00 80.62 111 GLY A C 1
ATOM 866 O O . GLY A 1 111 ? -10.415 -9.197 25.526 1.00 80.62 111 GLY A O 1
ATOM 867 N N . LEU A 1 112 ? -12.017 -7.677 25.205 1.00 86.00 112 LEU A N 1
ATOM 868 C CA . LEU A 1 112 ? -11.126 -6.536 24.934 1.00 86.00 112 LEU A CA 1
ATOM 869 C C . LEU A 1 112 ? -10.904 -5.665 26.186 1.00 86.00 112 LEU A C 1
ATOM 871 O O . LEU A 1 112 ? -10.626 -4.472 26.089 1.00 86.00 112 LEU A O 1
ATOM 875 N N . SER A 1 113 ? -10.999 -6.248 27.385 1.00 73.25 113 SER A N 1
ATOM 876 C CA . SER A 1 113 ? -11.044 -5.496 28.643 1.00 73.25 113 SER A CA 1
ATOM 877 C C . SER A 1 113 ? -9.771 -4.683 28.915 1.00 73.25 113 SER A C 1
ATOM 879 O O . SER A 1 113 ? -8.641 -5.165 28.823 1.00 73.25 113 SER A O 1
ATOM 881 N N . GLY A 1 114 ? -9.952 -3.410 29.261 1.00 81.31 114 GLY A N 1
ATOM 882 C CA . GLY A 1 114 ? -8.886 -2.481 29.638 1.00 81.31 114 GLY A CA 1
ATOM 883 C C . GLY A 1 114 ? -8.711 -1.315 28.658 1.00 81.31 114 GLY A C 1
ATOM 884 O O . GLY A 1 114 ? -9.216 -1.347 27.537 1.00 81.31 114 GLY A O 1
ATOM 885 N N . PRO A 1 115 ? -8.015 -0.249 29.083 1.00 84.62 115 PRO A N 1
ATOM 886 C CA . PRO A 1 115 ? -7.862 0.947 28.271 1.00 84.62 115 PRO A CA 1
ATOM 887 C C . PRO A 1 115 ? -6.983 0.648 27.055 1.00 84.62 115 PRO A C 1
ATOM 889 O O . PRO A 1 115 ? -5.887 0.106 27.190 1.00 84.62 115 PRO A O 1
ATOM 892 N N . PHE A 1 116 ? -7.449 1.031 25.870 1.00 92.25 116 PHE A N 1
ATOM 893 C CA . PHE A 1 116 ? -6.604 1.120 24.685 1.00 92.25 116 PHE A CA 1
ATOM 894 C C . PHE A 1 116 ? -5.946 2.501 24.687 1.00 92.25 116 PHE A C 1
ATOM 896 O O . PHE A 1 116 ? -6.655 3.516 24.644 1.00 92.25 116 PHE A O 1
ATOM 903 N N . LYS A 1 117 ? -4.612 2.552 24.754 1.00 93.88 117 LYS A N 1
ATOM 904 C CA . LYS A 1 117 ? -3.855 3.806 24.760 1.00 93.88 117 LYS A CA 1
ATOM 905 C C . LYS A 1 117 ? -2.991 3.897 23.510 1.00 93.88 117 LYS A C 1
ATOM 907 O O . LYS A 1 117 ? -2.216 2.997 23.211 1.00 93.88 117 LYS A O 1
ATOM 912 N N . ALA A 1 118 ? -3.081 5.021 22.804 1.00 94.88 118 ALA A N 1
ATOM 913 C CA . ALA A 1 118 ? -2.222 5.287 21.650 1.00 94.88 118 ALA A CA 1
ATOM 914 C C . ALA A 1 118 ? -0.726 5.265 22.021 1.00 94.88 118 ALA A C 1
ATOM 916 O O . ALA A 1 118 ? 0.094 4.836 21.220 1.00 94.88 118 ALA A O 1
ATOM 917 N N . SER A 1 119 ? -0.389 5.661 23.256 1.00 95.94 119 SER A N 1
ATOM 918 C CA . SER A 1 119 ? 0.978 5.649 23.797 1.00 95.94 119 SER A CA 1
ATOM 919 C C . SER A 1 119 ? 1.619 4.265 23.860 1.00 95.94 119 SER A C 1
ATOM 921 O O . SER A 1 119 ? 2.834 4.178 23.997 1.00 95.94 119 SER A O 1
ATOM 923 N N . ASP A 1 120 ? 0.820 3.200 23.793 1.00 95.25 120 ASP A N 1
ATOM 924 C CA . ASP A 1 120 ? 1.339 1.835 23.839 1.00 95.25 120 ASP A CA 1
ATOM 925 C C . ASP A 1 120 ? 2.007 1.458 22.508 1.00 95.25 120 ASP A C 1
ATOM 927 O O . ASP A 1 120 ? 2.825 0.544 22.472 1.00 95.25 120 ASP A O 1
ATOM 931 N N . TYR A 1 121 ? 1.713 2.191 21.427 1.00 97.38 121 TYR A N 1
ATOM 932 C CA . TYR A 1 121 ? 2.195 1.917 20.080 1.00 97.38 121 TYR A CA 1
ATOM 933 C C . TYR A 1 121 ? 3.275 2.907 19.653 1.00 97.38 121 TYR A C 1
ATOM 935 O O . TYR A 1 121 ? 3.152 4.122 19.810 1.00 97.38 121 TYR A O 1
ATOM 943 N N . LYS A 1 122 ? 4.317 2.390 19.001 1.00 97.38 122 LYS A N 1
ATOM 944 C CA . LYS A 1 122 ? 5.274 3.218 18.273 1.00 97.38 122 LYS A CA 1
ATOM 945 C C . LYS A 1 122 ? 4.657 3.622 16.937 1.00 97.38 122 LYS A C 1
ATOM 947 O O . LYS A 1 122 ? 4.502 2.787 16.045 1.00 97.38 122 LYS A O 1
ATOM 952 N N . GLN A 1 123 ? 4.324 4.900 16.799 1.00 96.19 123 GLN A N 1
ATOM 953 C CA . GLN A 1 123 ? 3.843 5.465 15.541 1.00 96.19 123 GLN A CA 1
ATOM 954 C C . GLN A 1 123 ? 4.996 5.574 14.520 1.00 96.19 123 GLN A C 1
ATOM 956 O O . GLN A 1 123 ? 6.092 6.013 14.889 1.00 96.19 123 GLN A O 1
ATOM 961 N N . PRO A 1 124 ? 4.784 5.209 13.241 1.00 94.44 124 PRO A N 1
ATOM 962 C CA . PRO A 1 124 ? 5.740 5.504 12.178 1.00 94.44 124 PRO A CA 1
ATOM 963 C C . PRO A 1 124 ? 5.982 7.012 12.025 1.00 94.44 124 PRO A C 1
ATOM 965 O O . PRO A 1 124 ? 5.060 7.813 12.167 1.00 94.44 124 PRO A O 1
ATOM 968 N N . ILE A 1 125 ? 7.219 7.396 11.686 1.00 91.75 125 ILE A N 1
ATOM 969 C CA . ILE A 1 125 ? 7.578 8.803 11.417 1.00 91.75 125 ILE A CA 1
ATOM 970 C C . ILE A 1 125 ? 6.755 9.350 10.243 1.00 91.75 125 ILE A C 1
ATOM 972 O O . ILE A 1 125 ? 6.314 10.495 10.274 1.00 91.75 125 ILE A O 1
ATOM 976 N N . GLN A 1 126 ? 6.529 8.511 9.231 1.00 94.56 126 GLN A N 1
ATOM 977 C CA . GLN A 1 126 ? 5.760 8.843 8.041 1.00 94.56 126 GLN A CA 1
ATOM 978 C C . GLN A 1 126 ? 4.568 7.898 7.907 1.00 94.56 126 GLN A C 1
ATOM 980 O O . GLN A 1 126 ? 4.727 6.675 7.907 1.00 94.56 126 GLN A O 1
ATOM 985 N N . LEU A 1 127 ? 3.381 8.478 7.752 1.00 97.12 127 LEU A N 1
ATOM 986 C CA . LEU A 1 127 ? 2.140 7.756 7.508 1.00 97.12 127 LEU A CA 1
ATOM 987 C C . LEU A 1 127 ? 1.881 7.750 6.005 1.00 97.12 127 LEU A C 1
ATOM 989 O O . LEU A 1 127 ? 1.720 8.802 5.386 1.00 97.12 127 LEU A O 1
ATOM 993 N N . HIS A 1 128 ? 1.859 6.565 5.410 1.00 97.56 128 HIS A N 1
ATOM 994 C CA . HIS A 1 128 ? 1.749 6.421 3.966 1.00 97.56 128 HIS A CA 1
ATOM 995 C C . HIS A 1 128 ? 1.004 5.146 3.576 1.00 97.56 128 HIS A C 1
ATOM 997 O O . HIS A 1 128 ? 0.898 4.209 4.367 1.00 97.56 128 HIS A O 1
ATOM 1003 N N . VAL A 1 129 ? 0.526 5.117 2.333 1.00 97.31 129 VAL A N 1
ATOM 1004 C CA . VAL A 1 129 ? 0.080 3.895 1.653 1.00 97.31 129 VAL A CA 1
ATOM 1005 C C . VAL A 1 129 ? 1.243 3.362 0.827 1.00 97.31 129 VAL A C 1
ATOM 1007 O O . VAL A 1 129 ? 1.702 4.047 -0.087 1.00 97.31 129 VAL A O 1
ATOM 1010 N N . THR A 1 130 ? 1.744 2.165 1.134 1.00 95.44 130 THR A N 1
ATOM 1011 C CA . THR A 1 130 ? 2.819 1.545 0.345 1.00 95.44 130 THR A CA 1
ATOM 1012 C C . THR A 1 130 ? 2.244 0.940 -0.931 1.00 95.44 130 THR A C 1
ATOM 1014 O O . THR A 1 130 ? 1.419 0.032 -0.874 1.00 95.44 130 THR A O 1
ATOM 1017 N N . THR A 1 131 ? 2.727 1.394 -2.085 1.00 93.56 131 THR A N 1
ATOM 1018 C CA . THR A 1 131 ? 2.352 0.832 -3.394 1.00 93.56 131 THR A CA 1
ATOM 1019 C C . THR A 1 131 ? 3.277 -0.328 -3.734 1.00 93.56 131 THR A C 1
ATOM 1021 O O . THR A 1 131 ? 2.859 -1.484 -3.711 1.00 93.56 131 THR A O 1
ATOM 1024 N N . PHE A 1 132 ? 4.569 -0.033 -3.850 1.00 91.88 132 PHE A N 1
ATOM 1025 C CA . PHE A 1 132 ? 5.630 -0.982 -4.157 1.00 91.88 132 PHE A CA 1
ATOM 1026 C C . PHE A 1 132 ? 6.753 -0.867 -3.125 1.00 91.88 132 PHE A C 1
ATOM 1028 O O . PHE A 1 132 ? 7.105 0.244 -2.724 1.00 91.88 132 PHE A O 1
ATOM 1035 N N . HIS A 1 133 ? 7.318 -1.993 -2.699 1.00 90.50 133 HIS A N 1
ATOM 1036 C CA . HIS A 1 133 ? 8.494 -2.034 -1.831 1.00 90.50 133 HIS A CA 1
ATOM 1037 C C . HIS A 1 133 ? 9.639 -2.757 -2.551 1.00 90.50 133 HIS A C 1
ATOM 1039 O O . HIS A 1 133 ? 9.395 -3.721 -3.267 1.00 90.50 133 HIS A O 1
ATOM 1045 N N . HIS A 1 134 ? 10.887 -2.318 -2.373 1.00 85.81 134 HIS A N 1
ATOM 1046 C CA . HIS A 1 134 ? 12.037 -2.863 -3.115 1.00 85.81 134 HIS A CA 1
ATOM 1047 C C . HIS A 1 134 ? 12.288 -4.363 -2.885 1.00 85.81 134 HIS A C 1
ATOM 1049 O O . HIS A 1 134 ? 12.923 -5.015 -3.712 1.00 85.81 134 HIS A O 1
ATOM 1055 N N . SER A 1 135 ? 11.841 -4.896 -1.744 1.00 83.06 135 SER A N 1
ATOM 1056 C CA . SER A 1 135 ? 11.935 -6.326 -1.430 1.00 83.06 135 SER A CA 1
ATOM 1057 C C . SER A 1 135 ? 10.865 -7.171 -2.119 1.00 83.06 135 SER A C 1
ATOM 1059 O O . SER A 1 135 ? 10.982 -8.394 -2.112 1.00 83.06 135 SER A O 1
ATOM 1061 N N . ASP A 1 136 ? 9.816 -6.546 -2.656 1.00 77.62 136 ASP A N 1
ATOM 1062 C CA . ASP A 1 136 ? 8.750 -7.252 -3.357 1.00 77.62 136 ASP A CA 1
ATOM 1063 C C . ASP A 1 136 ? 9.311 -7.727 -4.706 1.00 77.62 136 ASP A C 1
ATOM 1065 O O . ASP A 1 136 ? 9.989 -6.973 -5.410 1.00 77.62 136 ASP A O 1
ATOM 1069 N N . SER A 1 137 ? 9.019 -8.971 -5.098 1.00 68.62 137 SER A N 1
ATOM 1070 C CA . SER A 1 137 ? 9.434 -9.516 -6.404 1.00 68.62 137 SER A CA 1
ATOM 1071 C C . SER A 1 137 ? 8.947 -8.676 -7.585 1.00 68.62 137 SER A C 1
ATOM 1073 O O . SER A 1 137 ? 9.538 -8.725 -8.662 1.00 68.62 137 SER A O 1
ATOM 1075 N N . ASP A 1 138 ? 7.894 -7.895 -7.352 1.00 67.25 138 ASP A N 1
ATOM 1076 C CA . ASP A 1 138 ? 7.154 -7.131 -8.347 1.00 67.25 138 ASP A CA 1
ATOM 1077 C C . ASP A 1 138 ? 7.611 -5.667 -8.408 1.00 67.25 138 ASP A C 1
ATOM 1079 O O . ASP A 1 138 ? 6.975 -4.840 -9.068 1.00 67.25 138 ASP A O 1
ATOM 1083 N N . PHE A 1 139 ? 8.727 -5.329 -7.743 1.00 75.44 139 PHE A N 1
ATOM 1084 C CA . PHE A 1 139 ? 9.416 -4.045 -7.890 1.00 75.44 139 PHE A CA 1
ATOM 1085 C C . PHE A 1 139 ? 10.120 -3.953 -9.257 1.00 75.44 139 PHE A C 1
ATOM 1087 O O . PHE A 1 139 ? 11.349 -3.955 -9.385 1.00 75.44 139 PHE A O 1
ATOM 1094 N N . SER A 1 140 ? 9.281 -3.937 -10.286 1.00 81.69 140 SER A N 1
ATOM 1095 C CA . SER A 1 140 ? 9.586 -3.965 -11.708 1.00 81.69 140 SER A CA 1
ATOM 1096 C C . SER A 1 140 ? 10.182 -2.649 -12.208 1.00 81.69 140 SER A C 1
ATOM 1098 O O . SER A 1 140 ? 10.063 -1.595 -11.572 1.00 81.69 140 SER A O 1
ATOM 1100 N N . GLY A 1 141 ? 10.801 -2.683 -13.393 1.00 80.12 141 GLY A N 1
ATOM 1101 C CA . GLY A 1 141 ? 11.216 -1.452 -14.075 1.00 80.12 141 GLY A CA 1
ATOM 1102 C C . GLY A 1 141 ? 10.007 -0.569 -14.388 1.00 80.12 141 GLY A C 1
ATOM 1103 O O . GLY A 1 141 ? 10.064 0.653 -14.271 1.00 80.12 141 GLY A O 1
ATOM 1104 N N . LEU A 1 142 ? 8.883 -1.210 -14.692 1.00 82.44 142 LEU A N 1
ATOM 1105 C CA . LEU A 1 142 ? 7.603 -0.571 -14.938 1.00 82.44 142 LEU A CA 1
ATOM 1106 C C . LEU A 1 142 ? 7.038 0.144 -13.695 1.00 82.44 142 LEU A C 1
ATOM 1108 O O . LEU A 1 142 ? 6.653 1.310 -13.784 1.00 82.44 142 LEU A O 1
ATOM 1112 N N . ALA A 1 143 ? 7.054 -0.506 -12.524 1.00 86.25 143 ALA A N 1
ATOM 1113 C CA . ALA A 1 143 ? 6.636 0.102 -11.256 1.00 86.25 143 ALA A CA 1
ATOM 1114 C C . ALA A 1 143 ? 7.508 1.311 -10.884 1.00 86.25 143 ALA A C 1
ATOM 1116 O O . ALA A 1 143 ? 7.002 2.339 -10.427 1.00 86.25 143 ALA A O 1
ATOM 1117 N N . LEU A 1 144 ? 8.816 1.213 -11.132 1.00 86.81 144 LEU A N 1
ATOM 1118 C CA . LEU A 1 144 ? 9.767 2.302 -10.930 1.00 86.81 144 LEU A CA 1
ATOM 1119 C C . LEU A 1 144 ? 9.435 3.523 -11.795 1.00 86.81 144 LEU A C 1
ATOM 1121 O O . LEU A 1 144 ? 9.356 4.636 -11.269 1.00 86.81 144 LEU A O 1
ATOM 1125 N N . VAL A 1 145 ? 9.199 3.326 -13.093 1.00 86.50 145 VAL A N 1
ATOM 1126 C CA . VAL A 1 145 ? 8.852 4.422 -14.010 1.00 86.50 145 VAL A CA 1
ATOM 1127 C C . VAL A 1 145 ? 7.497 5.028 -13.652 1.00 86.50 145 VAL A C 1
ATOM 1129 O O . VAL A 1 145 ? 7.395 6.247 -13.553 1.00 86.50 145 VAL A O 1
ATOM 1132 N N . GLU A 1 146 ? 6.480 4.207 -13.380 1.00 88.06 146 GLU A N 1
ATOM 1133 C CA . GLU A 1 146 ? 5.175 4.697 -12.920 1.00 88.06 146 GLU A CA 1
ATOM 1134 C C . GLU A 1 146 ? 5.331 5.547 -11.653 1.00 88.06 146 GLU A C 1
ATOM 1136 O O . GLU A 1 146 ? 4.815 6.660 -11.584 1.00 88.06 146 GLU A O 1
ATOM 1141 N N . SER A 1 147 ? 6.098 5.079 -10.664 1.00 89.88 147 SER A N 1
ATOM 1142 C CA . SER A 1 147 ? 6.314 5.831 -9.424 1.00 89.88 147 SER A CA 1
ATOM 1143 C C . SER A 1 147 ? 7.007 7.179 -9.650 1.00 89.88 147 SER A C 1
ATOM 1145 O O . SER A 1 147 ? 6.675 8.155 -8.977 1.00 89.88 147 SER A O 1
ATOM 1147 N N . LEU A 1 148 ? 7.938 7.247 -10.611 1.00 89.81 148 LEU A N 1
ATOM 1148 C CA . LEU A 1 148 ? 8.619 8.478 -11.005 1.00 89.81 148 LEU A CA 1
ATOM 1149 C C . LEU A 1 148 ? 7.636 9.451 -11.668 1.00 89.81 148 LEU A C 1
ATOM 1151 O O . LEU A 1 148 ? 7.579 10.613 -11.280 1.00 89.81 148 LEU A O 1
ATOM 1155 N N . LEU A 1 149 ? 6.826 8.974 -12.618 1.00 89.00 149 LEU A N 1
ATOM 1156 C CA . LEU A 1 149 ? 5.826 9.788 -13.321 1.00 89.00 149 LEU A CA 1
ATOM 1157 C C . LEU A 1 149 ? 4.722 10.309 -12.389 1.00 89.00 149 LEU A C 1
ATOM 1159 O O . LEU A 1 149 ? 4.098 11.337 -12.666 1.00 89.00 149 LEU A O 1
ATOM 1163 N N . GLN A 1 150 ? 4.457 9.599 -11.292 1.00 92.00 150 GLN A N 1
ATOM 1164 C CA . GLN A 1 150 ? 3.472 10.013 -10.299 1.00 92.00 150 GLN A CA 1
ATOM 1165 C C . GLN A 1 150 ? 4.041 10.959 -9.237 1.00 92.00 150 GLN A C 1
ATOM 1167 O O . GLN A 1 150 ? 3.263 11.615 -8.549 1.00 92.00 150 GLN A O 1
ATOM 1172 N N . GLU A 1 151 ? 5.362 11.059 -9.081 1.00 94.12 151 GLU A N 1
ATOM 1173 C CA . GLU A 1 151 ? 5.979 11.760 -7.956 1.00 94.12 151 GLU A CA 1
ATOM 1174 C C . GLU A 1 151 ? 5.481 13.209 -7.797 1.00 94.12 151 GLU A C 1
ATOM 1176 O O . GLU A 1 151 ? 5.434 14.003 -8.734 1.00 94.12 151 GLU A O 1
ATOM 1181 N N . GLY A 1 152 ? 5.068 13.556 -6.575 1.00 96.25 152 GLY A N 1
ATOM 1182 C CA . GLY A 1 152 ? 4.535 14.873 -6.232 1.00 96.25 152 GLY A CA 1
ATOM 1183 C C . GLY A 1 152 ? 3.075 15.109 -6.631 1.00 96.25 152 GLY A C 1
ATOM 1184 O O . GLY A 1 152 ? 2.475 16.066 -6.128 1.00 96.25 152 GLY A O 1
ATOM 1185 N N . ARG A 1 153 ? 2.467 14.248 -7.461 1.00 97.00 153 ARG A N 1
ATOM 1186 C CA . ARG A 1 153 ? 1.039 14.345 -7.796 1.00 97.00 153 ARG A CA 1
ATOM 1187 C C . ARG A 1 153 ? 0.181 14.110 -6.555 1.00 97.00 153 ARG A C 1
ATOM 1189 O O . ARG A 1 153 ? 0.544 13.355 -5.653 1.00 97.00 153 ARG A O 1
ATOM 1196 N N . GLN A 1 154 ? -0.960 14.787 -6.520 1.00 97.94 154 GLN A N 1
ATOM 1197 C CA . GLN A 1 154 ? -1.947 14.645 -5.453 1.00 97.94 154 GLN A CA 1
ATOM 1198 C C . GLN A 1 154 ? -2.731 13.343 -5.625 1.00 97.94 154 GLN A C 1
ATOM 1200 O O . GLN A 1 154 ? -3.014 12.934 -6.752 1.00 97.94 154 GLN A O 1
ATOM 1205 N N . ALA A 1 155 ? -3.101 12.738 -4.502 1.00 97.69 155 ALA A N 1
ATOM 1206 C CA . ALA A 1 155 ? -3.999 11.599 -4.435 1.00 97.69 155 ALA A CA 1
ATOM 1207 C C . ALA A 1 155 ? -4.962 11.756 -3.257 1.00 97.69 155 ALA A C 1
ATOM 1209 O O . ALA A 1 155 ? -4.607 12.295 -2.208 1.00 97.69 155 ALA A O 1
ATOM 1210 N N . GLN A 1 156 ? -6.171 11.243 -3.418 1.00 98.19 156 GLN A N 1
ATOM 1211 C CA . GLN A 1 156 ? -7.145 11.098 -2.354 1.00 98.19 156 GLN A CA 1
ATOM 1212 C C . GLN A 1 156 ? -7.167 9.639 -1.892 1.00 98.19 156 GLN A C 1
ATOM 1214 O O . GLN A 1 156 ? -7.286 8.729 -2.706 1.00 98.19 156 GLN A O 1
ATOM 1219 N N . VAL A 1 157 ? -7.066 9.408 -0.585 1.00 98.12 157 VAL A N 1
ATOM 1220 C CA . VAL A 1 157 ? -7.085 8.073 0.027 1.00 98.12 157 VAL A CA 1
ATOM 1221 C C . VAL A 1 157 ? -8.301 7.973 0.938 1.00 98.12 157 VAL A C 1
ATOM 1223 O O . VAL A 1 157 ? -8.446 8.764 1.866 1.00 98.12 157 VAL A O 1
ATOM 1226 N N . THR A 1 158 ? -9.175 7.003 0.690 1.00 98.00 158 THR A N 1
ATOM 1227 C CA . THR A 1 158 ? -10.372 6.759 1.504 1.00 98.00 158 THR A CA 1
ATOM 1228 C C . THR A 1 158 ? -10.134 5.574 2.428 1.00 98.00 158 THR A C 1
ATOM 1230 O O . THR A 1 158 ? -9.876 4.466 1.964 1.00 98.00 158 THR A O 1
ATOM 1233 N N . VAL A 1 159 ? -10.227 5.804 3.736 1.00 97.94 159 VAL A N 1
ATOM 1234 C CA . VAL A 1 159 ? -10.123 4.794 4.794 1.00 97.94 159 VAL A CA 1
ATOM 1235 C C . VAL A 1 159 ? -11.517 4.484 5.322 1.00 97.94 159 VAL A C 1
ATOM 1237 O O . VAL A 1 159 ? -12.258 5.397 5.679 1.00 97.94 159 VAL A O 1
ATOM 1240 N N . GLU A 1 160 ? -11.865 3.206 5.428 1.00 97.00 160 GLU A N 1
ATOM 1241 C CA . GLU A 1 160 ? -13.199 2.787 5.888 1.00 97.00 160 GLU A CA 1
ATOM 1242 C C . GLU A 1 160 ? -13.186 1.911 7.136 1.00 97.00 160 GLU A C 1
ATOM 1244 O O . GLU A 1 160 ? -14.213 1.772 7.799 1.00 97.00 160 GLU A O 1
ATOM 1249 N N . ALA A 1 161 ? -12.038 1.340 7.494 1.00 97.75 161 ALA A N 1
ATOM 1250 C CA . ALA A 1 161 ? -11.919 0.513 8.684 1.00 97.75 161 ALA A CA 1
ATOM 1251 C C . ALA A 1 161 ? -10.534 0.607 9.322 1.00 97.75 161 ALA A C 1
ATOM 1253 O O . ALA A 1 161 ? -9.575 1.096 8.723 1.00 97.75 161 ALA A O 1
ATOM 1254 N N . LEU A 1 162 ? -10.442 0.106 10.550 1.00 98.12 162 LEU A N 1
ATOM 1255 C CA . LEU A 1 162 ? -9.208 -0.098 11.293 1.00 98.12 162 LEU A CA 1
ATOM 1256 C C . LEU A 1 162 ? -9.064 -1.591 11.594 1.00 98.12 162 LEU A C 1
ATOM 1258 O O . LEU A 1 162 ? -9.932 -2.171 12.243 1.00 98.12 162 LEU A O 1
ATOM 1262 N N . ALA A 1 163 ? -7.973 -2.200 11.142 1.00 98.06 163 ALA A N 1
ATOM 1263 C CA . ALA A 1 163 ? -7.582 -3.555 11.506 1.00 98.06 163 ALA A CA 1
ATOM 1264 C C . ALA A 1 163 ? -6.538 -3.490 12.623 1.00 98.06 163 ALA A C 1
ATOM 1266 O O . ALA A 1 163 ? -5.585 -2.709 12.536 1.00 98.06 163 ALA A O 1
ATOM 1267 N N . PHE A 1 164 ? -6.695 -4.278 13.682 1.00 97.94 164 PHE A N 1
ATOM 1268 C CA . PHE A 1 164 ? -5.741 -4.258 14.783 1.00 97.94 164 PHE A CA 1
ATOM 1269 C C . PHE A 1 164 ? -5.636 -5.581 15.536 1.00 97.94 164 PHE A C 1
ATOM 1271 O O . PHE A 1 164 ? -6.595 -6.341 15.651 1.00 97.94 164 PHE A O 1
ATOM 1278 N N . VAL A 1 165 ? -4.454 -5.791 16.110 1.00 96.81 165 VAL A N 1
ATOM 1279 C CA . VAL A 1 165 ? -4.180 -6.776 17.155 1.00 96.81 165 VAL A CA 1
ATOM 1280 C C . VAL A 1 165 ? -3.742 -5.984 18.377 1.00 96.81 165 VAL A C 1
ATOM 1282 O O . VAL A 1 165 ? -2.756 -5.238 18.337 1.00 96.81 165 VAL A O 1
ATOM 1285 N N . ARG A 1 166 ? -4.518 -6.075 19.456 1.00 95.06 166 ARG A N 1
ATOM 1286 C CA . ARG A 1 166 ? -4.331 -5.204 20.619 1.00 95.06 166 ARG A CA 1
ATOM 1287 C C . ARG A 1 166 ? -2.933 -5.370 21.217 1.00 95.06 166 ARG A C 1
ATOM 1289 O O . ARG A 1 166 ? -2.485 -6.480 21.469 1.00 95.06 166 ARG A O 1
ATOM 1296 N N . GLY A 1 167 ? -2.286 -4.239 21.485 1.00 94.88 167 GLY A N 1
ATOM 1297 C CA . GLY A 1 167 ? -0.947 -4.177 22.067 1.00 94.88 167 GLY A CA 1
ATOM 1298 C C . GLY A 1 167 ? 0.166 -4.588 21.105 1.00 94.88 167 GLY A C 1
ATOM 1299 O O . GLY A 1 167 ? 1.307 -4.680 21.539 1.00 94.88 167 GLY A O 1
ATOM 1300 N N . LEU A 1 168 ? -0.152 -4.842 19.830 1.00 97.00 168 LEU A N 1
ATOM 1301 C CA . LEU A 1 168 ? 0.799 -5.326 18.833 1.00 97.00 168 LEU A CA 1
ATOM 1302 C C . LEU A 1 168 ? 0.821 -4.455 17.574 1.00 97.00 168 LEU A C 1
ATOM 1304 O O . LEU A 1 168 ? 1.882 -3.976 17.177 1.00 97.00 168 LEU A O 1
ATOM 1308 N N . LEU A 1 169 ? -0.327 -4.225 16.938 1.00 97.81 169 LEU A N 1
ATOM 1309 C CA . LEU A 1 169 ? -0.377 -3.597 15.617 1.00 97.81 169 LEU A CA 1
ATOM 1310 C C . LEU A 1 169 ? -1.730 -2.941 15.357 1.00 97.81 169 LEU A C 1
ATOM 1312 O O . LEU A 1 169 ? -2.770 -3.501 15.694 1.00 97.81 169 LEU A O 1
ATOM 1316 N N . VAL A 1 170 ? -1.713 -1.780 14.702 1.00 98.31 170 VAL A N 1
ATOM 1317 C CA . VAL A 1 170 ? -2.911 -1.074 14.236 1.00 98.31 170 VAL A CA 1
ATOM 1318 C C . VAL A 1 170 ? -2.665 -0.547 12.829 1.00 98.31 170 VAL A C 1
ATOM 1320 O O . VAL A 1 170 ? -1.667 0.133 12.572 1.00 98.31 170 VAL A O 1
ATOM 1323 N N . SER A 1 171 ? -3.604 -0.813 11.927 1.00 98.44 171 SER A N 1
ATOM 1324 C CA . SER A 1 171 ? -3.574 -0.351 10.546 1.00 98.44 171 SER A CA 1
ATOM 1325 C C . SER A 1 171 ? -4.931 0.195 10.105 1.00 98.44 171 SER A C 1
ATOM 1327 O O . SER A 1 171 ? -5.979 -0.341 10.454 1.00 98.44 171 SER A O 1
ATOM 1329 N N . ALA A 1 172 ? -4.912 1.274 9.328 1.00 98.44 172 ALA A N 1
ATOM 1330 C CA . ALA A 1 172 ? -6.073 1.775 8.611 1.00 98.44 172 ALA A CA 1
ATOM 1331 C C . ALA A 1 172 ? -6.216 1.048 7.270 1.00 98.44 172 ALA A C 1
ATOM 1333 O O . ALA A 1 172 ? -5.283 1.029 6.467 1.00 98.44 172 ALA A O 1
ATOM 1334 N N . VAL A 1 173 ? -7.397 0.484 7.026 1.00 97.81 173 VAL A N 1
ATOM 1335 C CA . VAL A 1 173 ? -7.746 -0.226 5.793 1.00 97.81 173 VAL A CA 1
ATOM 1336 C C . VAL A 1 173 ? -8.197 0.791 4.752 1.00 97.81 173 VAL A C 1
ATOM 1338 O O . VAL A 1 173 ? -9.189 1.499 4.955 1.00 97.81 173 VAL A O 1
ATOM 1341 N N . VAL A 1 174 ? -7.464 0.872 3.641 1.00 97.50 174 VAL A N 1
ATOM 1342 C CA . VAL A 1 174 ? -7.787 1.782 2.540 1.00 97.50 174 VAL A CA 1
ATOM 1343 C C . VAL A 1 174 ? -8.796 1.102 1.625 1.00 97.50 174 VAL A C 1
ATOM 1345 O O . VAL A 1 174 ? -8.518 0.061 1.035 1.00 97.50 174 VAL A O 1
ATOM 1348 N N . ALA A 1 175 ? -9.966 1.716 1.501 1.00 95.94 175 ALA A N 1
ATOM 1349 C CA . ALA A 1 175 ? -11.024 1.273 0.608 1.00 95.94 175 ALA A CA 1
ATOM 1350 C C . ALA A 1 175 ? -10.822 1.782 -0.817 1.00 95.94 175 ALA A C 1
ATOM 1352 O O . ALA A 1 175 ? -11.155 1.094 -1.771 1.00 95.94 175 ALA A O 1
ATOM 1353 N N . ARG A 1 176 ? -10.264 2.982 -0.998 1.00 95.88 176 ARG A N 1
ATOM 1354 C CA . ARG A 1 176 ? -10.086 3.562 -2.334 1.00 95.88 176 ARG A CA 1
ATOM 1355 C C . ARG A 1 176 ? -8.907 4.513 -2.386 1.00 95.88 176 ARG A C 1
ATOM 1357 O O . ARG A 1 176 ? -8.625 5.208 -1.410 1.00 95.88 176 ARG A O 1
ATOM 1364 N N . VAL A 1 177 ? -8.276 4.582 -3.553 1.00 96.25 177 VAL A N 1
ATOM 1365 C CA . VAL A 1 177 ? -7.313 5.622 -3.901 1.00 96.25 177 VAL A CA 1
ATOM 1366 C C . VAL A 1 177 ? -7.736 6.268 -5.218 1.00 96.25 177 VAL A C 1
ATOM 1368 O O . VAL A 1 177 ? -8.135 5.557 -6.132 1.00 96.25 177 VAL A O 1
ATOM 1371 N N . ASP A 1 178 ? -7.696 7.597 -5.295 1.00 95.75 178 ASP A N 1
ATOM 1372 C CA . ASP A 1 178 ? -8.034 8.372 -6.493 1.00 95.75 178 ASP A CA 1
ATOM 1373 C C . ASP A 1 178 ? -6.906 9.375 -6.819 1.00 95.75 178 ASP A C 1
ATOM 1375 O O . ASP A 1 178 ? -6.564 10.195 -5.960 1.00 95.75 178 ASP A O 1
ATOM 1379 N N . PRO A 1 179 ? -6.294 9.338 -8.019 1.00 93.62 179 PRO A N 1
ATOM 1380 C CA . PRO A 1 179 ? -6.560 8.390 -9.105 1.00 93.62 179 PRO A CA 1
ATOM 1381 C C . PRO A 1 179 ? -6.114 6.963 -8.763 1.00 93.62 179 PRO A C 1
ATOM 1383 O O . PRO A 1 179 ? -5.248 6.777 -7.904 1.00 93.62 179 PRO A O 1
ATOM 1386 N N . ASP A 1 180 ? -6.666 5.981 -9.483 1.00 90.31 180 ASP A N 1
ATOM 1387 C CA . ASP A 1 180 ? -6.324 4.563 -9.339 1.00 90.31 180 ASP A CA 1
ATOM 1388 C C . ASP A 1 180 ? -4.804 4.341 -9.378 1.00 90.31 180 ASP A C 1
ATOM 1390 O O . ASP A 1 180 ? -4.095 4.716 -10.321 1.00 90.31 180 ASP A O 1
ATOM 1394 N N . THR A 1 181 ? -4.296 3.689 -8.339 1.00 89.12 181 THR A N 1
ATOM 1395 C CA . THR A 1 181 ? -2.861 3.529 -8.115 1.00 89.12 181 THR A CA 1
ATOM 1396 C C . THR A 1 181 ? -2.387 2.144 -8.516 1.00 89.12 181 THR A C 1
ATOM 1398 O O . THR A 1 181 ? -3.028 1.141 -8.196 1.00 89.12 181 THR A O 1
ATOM 1401 N N . ALA A 1 182 ? -1.238 2.076 -9.190 1.00 90.25 182 ALA A N 1
ATOM 1402 C CA . ALA A 1 182 ? -0.574 0.805 -9.441 1.00 90.25 182 ALA A CA 1
ATOM 1403 C C . ALA A 1 182 ? 0.016 0.232 -8.149 1.00 90.25 182 ALA A C 1
ATOM 1405 O O . ALA A 1 182 ? 0.608 0.968 -7.360 1.00 90.25 182 ALA A O 1
ATOM 1406 N N . MET A 1 183 ? -0.148 -1.069 -7.936 1.00 89.25 183 MET A N 1
ATOM 1407 C CA . MET A 1 183 ? 0.343 -1.779 -6.754 1.00 89.25 183 MET A CA 1
ATOM 1408 C C . MET A 1 183 ? 0.712 -3.219 -7.122 1.00 89.25 183 MET A C 1
ATOM 1410 O O . MET A 1 183 ? 0.329 -3.712 -8.180 1.00 89.25 183 MET A O 1
ATOM 1414 N N . THR A 1 184 ? 1.432 -3.898 -6.232 1.00 84.94 184 THR A N 1
ATOM 1415 C CA . THR A 1 184 ? 1.641 -5.352 -6.289 1.00 84.94 184 THR A CA 1
ATOM 1416 C C . THR A 1 184 ? 0.292 -6.078 -6.350 1.00 84.94 184 THR A C 1
ATOM 1418 O O . THR A 1 184 ? -0.628 -5.732 -5.603 1.00 84.94 184 THR A O 1
ATOM 1421 N N . GLU A 1 185 ? 0.162 -7.077 -7.223 1.00 83.69 185 GLU A N 1
ATOM 1422 C CA . GLU A 1 185 ? -1.073 -7.858 -7.340 1.00 83.69 185 GLU A CA 1
ATOM 1423 C C . GLU A 1 185 ? -1.427 -8.529 -6.002 1.00 83.69 185 GLU A C 1
ATOM 1425 O O . GLU A 1 185 ? -0.560 -8.975 -5.254 1.00 83.69 185 GLU A O 1
ATOM 1430 N N . GLY A 1 186 ? -2.717 -8.539 -5.654 1.00 82.19 186 GLY A N 1
ATOM 1431 C CA . GLY A 1 186 ? -3.213 -9.111 -4.396 1.00 82.19 186 GLY A CA 1
ATOM 1432 C C . GLY A 1 186 ? -2.944 -8.264 -3.144 1.00 82.19 186 GLY A C 1
ATOM 1433 O O . GLY A 1 186 ? -3.610 -8.462 -2.124 1.00 82.19 186 GLY A O 1
ATOM 1434 N N . LYS A 1 187 ? -2.048 -7.271 -3.214 1.00 86.62 187 LYS A N 1
ATOM 1435 C CA . LYS A 1 187 ? -1.727 -6.396 -2.082 1.00 86.62 187 LYS A CA 1
ATOM 1436 C C . LYS A 1 187 ? -2.919 -5.532 -1.690 1.00 86.62 187 LYS A C 1
ATOM 1438 O O . LYS A 1 187 ? -3.578 -4.903 -2.521 1.00 86.62 187 LYS A O 1
ATOM 1443 N N . ARG A 1 188 ? -3.160 -5.440 -0.382 1.00 90.88 188 ARG A N 1
ATOM 1444 C CA . ARG A 1 188 ? -4.172 -4.547 0.190 1.00 90.88 188 ARG A CA 1
ATOM 1445 C C . ARG A 1 188 ? -3.565 -3.192 0.499 1.00 90.88 188 ARG A C 1
ATOM 1447 O O . ARG A 1 188 ? -2.593 -3.093 1.249 1.00 90.88 188 ARG A O 1
ATOM 1454 N N . ALA A 1 189 ? -4.173 -2.141 -0.041 1.00 95.56 189 ALA A N 1
ATOM 1455 C CA . ALA A 1 189 ? -3.845 -0.782 0.351 1.00 95.56 189 ALA A CA 1
ATOM 1456 C C . ALA A 1 189 ? -4.202 -0.572 1.831 1.00 95.56 189 ALA A C 1
ATOM 1458 O O . ALA A 1 189 ? -5.309 -0.875 2.281 1.00 95.56 189 ALA A O 1
ATOM 1459 N N . HIS A 1 190 ? -3.246 -0.063 2.599 1.00 97.69 190 HIS A N 1
ATOM 1460 C CA . HIS A 1 190 ? -3.415 0.212 4.018 1.00 97.69 190 HIS A CA 1
ATOM 1461 C C . HIS A 1 190 ? -2.386 1.242 4.490 1.00 97.69 190 HIS A C 1
ATOM 1463 O O . HIS A 1 190 ? -1.433 1.552 3.775 1.00 97.69 190 HIS A O 1
ATOM 1469 N N . ILE A 1 191 ? -2.589 1.768 5.698 1.00 98.19 191 ILE A N 1
ATOM 1470 C CA . ILE A 1 191 ? -1.658 2.673 6.380 1.00 98.19 191 ILE A CA 1
ATOM 1471 C C . ILE A 1 191 ? -1.352 2.069 7.746 1.00 98.19 191 ILE A C 1
ATOM 1473 O O . ILE A 1 191 ? -2.265 1.832 8.539 1.00 98.19 191 ILE A O 1
ATOM 1477 N N . THR A 1 192 ? -0.087 1.817 8.060 1.00 98.19 192 THR A N 1
ATOM 1478 C CA . THR A 1 192 ? 0.297 1.387 9.412 1.00 98.19 192 THR A CA 1
ATOM 1479 C C . THR A 1 192 ? 0.260 2.587 10.353 1.00 98.19 192 THR A C 1
ATOM 1481 O O . THR A 1 192 ? 0.971 3.567 10.141 1.00 98.19 192 THR A O 1
ATOM 1484 N N . LEU A 1 193 ? -0.572 2.521 11.396 1.00 98.12 193 LEU A N 1
ATOM 1485 C CA . LEU A 1 193 ? -0.762 3.618 12.353 1.00 98.12 193 LEU A CA 1
ATOM 1486 C C . LEU A 1 193 ? 0.142 3.479 13.578 1.00 98.12 193 LEU A C 1
ATOM 1488 O O . LEU A 1 193 ? 0.597 4.479 14.127 1.00 98.12 193 LEU A O 1
ATOM 1492 N N . GLY A 1 194 ? 0.417 2.249 14.010 1.00 97.75 194 GLY A N 1
ATOM 1493 C CA . GLY A 1 194 ? 1.257 1.998 15.173 1.00 97.75 194 GLY A CA 1
ATOM 1494 C C . GLY A 1 194 ? 1.605 0.527 15.346 1.00 97.75 194 GLY A C 1
ATOM 1495 O O . GLY A 1 194 ? 0.814 -0.351 15.005 1.00 97.75 194 GLY A O 1
ATOM 1496 N N . THR A 1 195 ? 2.797 0.269 15.881 1.00 97.94 195 THR A N 1
ATOM 1497 C CA . THR A 1 195 ? 3.321 -1.084 16.125 1.00 97.94 195 THR A CA 1
ATOM 1498 C C . THR A 1 195 ? 3.987 -1.187 17.492 1.00 97.94 195 THR A C 1
ATOM 1500 O O . THR A 1 195 ? 4.609 -0.226 17.946 1.00 97.94 195 THR A O 1
ATOM 1503 N N . CYS A 1 196 ? 3.957 -2.368 18.093 1.00 97.31 196 CYS A N 1
ATOM 1504 C CA . CYS A 1 196 ? 4.714 -2.750 19.282 1.00 97.31 196 CYS A CA 1
ATOM 1505 C C . CYS A 1 196 ? 5.550 -3.989 18.954 1.00 97.31 196 CYS A C 1
ATOM 1507 O O . CYS A 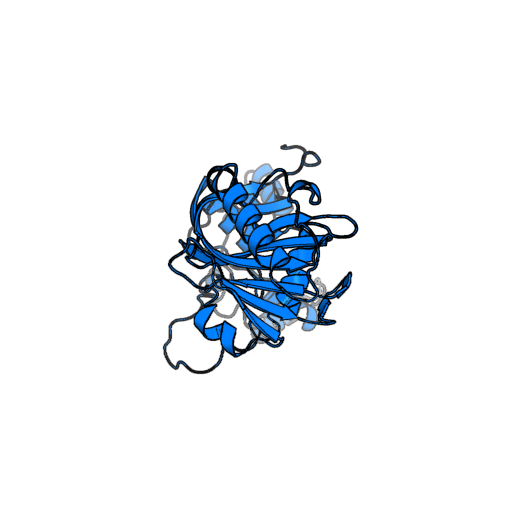1 196 ? 5.181 -4.766 18.076 1.00 97.31 196 CYS A O 1
ATOM 1509 N N . LEU A 1 197 ? 6.661 -4.210 19.661 1.00 93.81 197 LEU A N 1
ATOM 1510 C CA . LEU A 1 197 ? 7.447 -5.429 19.460 1.00 93.81 197 LEU A CA 1
ATOM 1511 C C . LEU A 1 197 ? 6.601 -6.681 19.780 1.00 93.81 197 LEU A C 1
ATOM 1513 O O . LEU A 1 197 ? 5.855 -6.659 20.757 1.00 93.81 197 LEU A O 1
ATOM 1517 N N . PRO A 1 198 ? 6.721 -7.765 18.988 1.00 95.12 198 PRO A N 1
ATOM 1518 C CA . PRO A 1 198 ? 7.691 -7.966 17.903 1.00 95.12 198 PRO A CA 1
ATOM 1519 C C . PRO A 1 198 ? 7.235 -7.461 16.518 1.00 95.12 198 PRO A C 1
ATOM 1521 O O . PRO A 1 198 ? 7.978 -7.621 15.549 1.00 95.12 198 PRO A O 1
ATOM 1524 N N . CYS A 1 199 ? 6.048 -6.858 16.400 1.00 96.81 199 CYS A N 1
ATOM 1525 C CA . CYS A 1 199 ? 5.501 -6.414 15.118 1.00 96.81 199 CYS A CA 1
ATOM 1526 C C . CYS A 1 199 ? 6.351 -5.313 14.478 1.00 96.81 199 CYS A C 1
ATOM 1528 O O . CYS A 1 199 ? 6.872 -4.410 15.139 1.00 96.81 199 CYS A O 1
ATOM 1530 N N . LYS A 1 200 ? 6.433 -5.366 13.148 1.00 96.00 200 LYS A N 1
ATOM 1531 C CA . LYS A 1 200 ? 7.013 -4.317 12.305 1.00 96.00 200 LYS A CA 1
ATOM 1532 C C . LYS A 1 200 ? 5.918 -3.721 11.425 1.00 96.00 200 LYS A C 1
ATOM 1534 O O . LYS A 1 200 ? 4.869 -4.343 11.272 1.00 96.00 200 LYS A O 1
ATOM 1539 N N . PRO A 1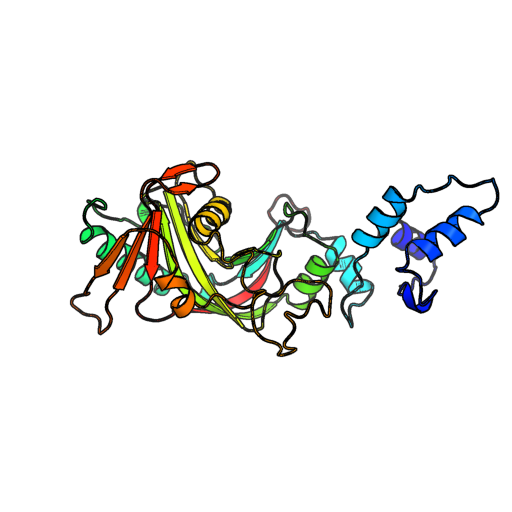 201 ? 6.150 -2.564 10.781 1.00 95.62 201 PRO A N 1
ATOM 1540 C CA . PRO A 1 201 ? 5.161 -2.007 9.870 1.00 95.62 201 PRO A CA 1
ATOM 1541 C C . PRO A 1 201 ? 4.732 -2.950 8.750 1.00 95.62 201 PRO A C 1
ATOM 1543 O O . PRO A 1 201 ? 3.587 -2.869 8.354 1.00 95.62 201 PRO A O 1
ATOM 1546 N N . ALA A 1 202 ? 5.596 -3.862 8.290 1.00 93.88 202 ALA A N 1
ATOM 1547 C CA . ALA A 1 202 ? 5.240 -4.858 7.278 1.00 93.88 202 ALA A CA 1
ATOM 1548 C C . ALA A 1 202 ? 4.223 -5.914 7.764 1.00 93.88 202 ALA A C 1
ATOM 1550 O O . ALA A 1 202 ? 3.526 -6.486 6.932 1.00 93.88 202 ALA A O 1
ATOM 1551 N N . SER A 1 203 ? 4.096 -6.131 9.082 1.00 96.50 203 SER A N 1
ATOM 1552 C CA . SER A 1 203 ? 3.175 -7.114 9.680 1.00 96.50 203 SER A CA 1
ATOM 1553 C C . SER A 1 203 ? 1.692 -6.770 9.469 1.00 96.50 203 SER A C 1
ATOM 1555 O O . SER A 1 203 ? 0.819 -7.598 9.716 1.00 96.50 203 SER A O 1
ATOM 1557 N N . SER A 1 204 ? 1.374 -5.554 9.012 1.00 97.06 204 SER A N 1
ATOM 1558 C CA . SER A 1 204 ? 0.023 -5.193 8.562 1.00 97.06 204 SER A CA 1
ATOM 1559 C C . SER A 1 204 ? -0.397 -5.902 7.285 1.00 97.06 204 SER A C 1
ATOM 1561 O O . SER A 1 204 ? -1.590 -6.145 7.136 1.00 97.06 204 SER A O 1
ATOM 1563 N N . ASN A 1 205 ? 0.535 -6.279 6.403 1.00 95.19 205 ASN A N 1
ATOM 1564 C CA . ASN A 1 205 ? 0.196 -7.103 5.242 1.00 95.19 205 ASN A CA 1
ATOM 1565 C C . ASN A 1 205 ? -0.345 -8.460 5.702 1.00 95.19 205 ASN A C 1
ATOM 1567 O O . ASN A 1 205 ? -1.455 -8.822 5.326 1.00 95.19 205 ASN A O 1
ATOM 1571 N N . ASP A 1 206 ? 0.389 -9.129 6.597 1.00 96.12 206 ASP A N 1
ATOM 1572 C CA . ASP A 1 206 ? 0.040 -10.453 7.125 1.00 96.12 206 ASP A CA 1
ATOM 1573 C C . ASP A 1 206 ? -1.314 -10.434 7.852 1.00 96.12 206 ASP A C 1
ATOM 1575 O O . ASP A 1 206 ? -2.149 -11.321 7.674 1.00 96.12 206 ASP A O 1
ATOM 1579 N N . LEU A 1 207 ? -1.562 -9.391 8.656 1.00 97.50 207 LEU A N 1
ATOM 1580 C CA . LEU A 1 207 ? -2.839 -9.218 9.350 1.00 97.50 207 LEU A CA 1
ATOM 1581 C C . LEU A 1 207 ? -4.005 -9.062 8.365 1.00 97.50 207 LEU A C 1
ATOM 1583 O O . LEU A 1 207 ? -5.065 -9.655 8.558 1.00 97.50 207 LEU A O 1
ATOM 1587 N N . LEU A 1 208 ? -3.836 -8.241 7.328 1.00 96.19 208 LEU A N 1
ATOM 1588 C CA . LEU A 1 208 ? -4.898 -7.990 6.356 1.00 96.19 208 LEU A CA 1
ATOM 1589 C C . LEU A 1 208 ? -5.129 -9.186 5.438 1.00 96.19 208 LEU A C 1
ATOM 1591 O O . LEU A 1 208 ? -6.274 -9.449 5.087 1.00 96.19 208 LEU A O 1
ATOM 1595 N N . GLU A 1 209 ? -4.085 -9.926 5.084 1.00 94.75 209 GLU A N 1
ATOM 1596 C CA . GLU A 1 209 ? -4.217 -11.184 4.350 1.00 94.75 209 GLU A CA 1
ATOM 1597 C C . GLU A 1 209 ? -5.023 -12.208 5.159 1.00 94.75 209 GLU A C 1
ATOM 1599 O O . GLU A 1 209 ? -5.961 -12.803 4.632 1.00 94.75 209 GLU A O 1
ATOM 1604 N N . ALA A 1 210 ? -4.751 -12.330 6.463 1.00 95.56 210 ALA A N 1
ATOM 1605 C CA . ALA A 1 210 ? -5.496 -13.224 7.344 1.00 95.56 210 ALA A CA 1
ATOM 1606 C C . ALA A 1 210 ? -6.967 -12.800 7.542 1.00 95.56 210 ALA A C 1
ATOM 1608 O O . ALA A 1 210 ? -7.848 -13.654 7.616 1.00 95.56 210 ALA A O 1
ATOM 1609 N N . ILE A 1 211 ? -7.260 -11.493 7.613 1.00 96.00 211 ILE A N 1
ATOM 1610 C CA . ILE A 1 211 ? -8.641 -10.982 7.732 1.00 96.00 211 ILE A CA 1
ATOM 1611 C C . ILE A 1 211 ? -9.411 -11.124 6.407 1.00 96.00 211 ILE A C 1
ATOM 1613 O O . ILE A 1 211 ? -10.616 -11.379 6.425 1.00 96.00 211 ILE A O 1
ATOM 1617 N N . PHE A 1 212 ? -8.738 -10.963 5.263 1.00 93.56 212 PHE A N 1
ATOM 1618 C CA . PHE A 1 212 ? -9.343 -10.939 3.926 1.00 93.56 212 PHE A CA 1
ATOM 1619 C C . PHE A 1 212 ? -8.773 -12.029 2.990 1.00 93.56 212 PHE A C 1
ATOM 1621 O O . PHE A 1 212 ? -8.281 -11.687 1.907 1.00 93.56 212 PHE A O 1
ATOM 1628 N N . PRO A 1 213 ? -8.877 -13.331 3.331 1.00 87.62 213 PRO A N 1
ATOM 1629 C CA . PRO A 1 213 ? -8.206 -14.401 2.585 1.00 87.62 213 PRO A CA 1
ATOM 1630 C C . PRO A 1 213 ? -8.706 -14.530 1.135 1.00 87.62 213 PRO A C 1
ATOM 1632 O O . PRO A 1 213 ? -7.923 -14.750 0.215 1.00 87.62 213 PRO A O 1
ATOM 1635 N N . ASP A 1 214 ? -10.006 -14.317 0.901 1.00 79.75 214 ASP A N 1
ATOM 1636 C CA . ASP A 1 214 ? -10.638 -14.533 -0.413 1.00 79.75 214 ASP A CA 1
ATOM 1637 C C . ASP A 1 214 ? -10.607 -13.315 -1.336 1.00 79.75 214 ASP A C 1
ATOM 1639 O O . ASP A 1 214 ? -10.941 -13.395 -2.523 1.00 79.75 214 ASP A O 1
ATOM 1643 N N . ALA A 1 215 ? -10.234 -12.151 -0.810 1.00 62.97 215 ALA A N 1
ATOM 1644 C CA . ALA A 1 215 ? -10.321 -10.925 -1.584 1.00 62.97 215 ALA A CA 1
ATOM 1645 C C . ALA A 1 215 ? -9.273 -10.899 -2.718 1.00 62.97 215 ALA A C 1
ATOM 1647 O O . ALA A 1 215 ? -9.391 -10.095 -3.647 1.00 62.97 215 ALA A O 1
ATOM 1648 N N . GLY A 1 216 ? -8.204 -11.704 -2.619 1.00 54.44 216 GLY A N 1
ATOM 1649 C CA . GLY A 1 216 ? -7.111 -11.763 -3.599 1.00 54.44 216 GLY A CA 1
ATOM 1650 C C . GLY A 1 216 ? -7.396 -12.657 -4.807 1.00 54.44 216 GLY A C 1
ATOM 1651 O O . GLY A 1 216 ? -6.784 -12.465 -5.850 1.00 54.44 216 GLY A O 1
ATOM 1652 N N . THR A 1 217 ? -8.334 -13.602 -4.695 1.00 52.59 217 THR A N 1
ATOM 1653 C CA . THR A 1 217 ? -8.491 -14.694 -5.672 1.00 52.59 217 THR A CA 1
ATOM 1654 C C . THR A 1 217 ? -9.833 -14.700 -6.404 1.00 52.59 217 THR A C 1
ATOM 1656 O O . THR A 1 217 ? -9.898 -15.220 -7.514 1.00 52.59 217 THR A O 1
ATOM 1659 N N . ASN A 1 218 ? -10.895 -14.102 -5.842 1.00 44.28 218 ASN A N 1
ATOM 1660 C CA . ASN A 1 218 ? -12.266 -14.365 -6.311 1.00 44.28 218 ASN A CA 1
ATOM 1661 C C . ASN A 1 218 ? -13.017 -13.201 -6.984 1.00 44.28 218 ASN A C 1
ATOM 1663 O O . ASN A 1 218 ? -14.123 -13.417 -7.485 1.00 44.28 218 ASN A O 1
ATOM 1667 N N . ASN A 1 219 ? -12.435 -12.001 -7.110 1.00 46.34 219 ASN A N 1
ATOM 1668 C CA . ASN A 1 219 ? -13.070 -10.914 -7.883 1.00 46.34 219 ASN A CA 1
ATOM 1669 C C . ASN A 1 219 ? -12.974 -11.082 -9.415 1.00 46.34 219 ASN A C 1
ATOM 1671 O O . ASN A 1 219 ? -13.359 -10.196 -10.172 1.00 46.34 219 ASN A O 1
ATOM 1675 N N . THR A 1 220 ? -12.533 -12.248 -9.883 1.00 41.50 220 THR A N 1
ATOM 1676 C CA . THR A 1 220 ? -12.594 -12.687 -11.284 1.00 41.50 220 THR A CA 1
ATOM 1677 C C . THR A 1 220 ? -13.955 -13.265 -11.690 1.00 41.50 220 THR A C 1
ATOM 1679 O O . THR A 1 220 ? -14.119 -13.650 -12.846 1.00 41.50 220 THR A O 1
ATOM 1682 N N . THR A 1 221 ? -14.949 -13.339 -10.796 1.00 40.56 221 THR A N 1
ATOM 1683 C CA . THR A 1 221 ? -16.247 -13.949 -11.126 1.00 40.56 221 THR A CA 1
ATOM 1684 C C . THR A 1 221 ? -17.367 -12.932 -11.370 1.00 40.56 221 THR A C 1
ATOM 1686 O O . THR A 1 221 ? -17.844 -12.249 -10.469 1.00 40.56 221 THR A O 1
ATOM 1689 N N . ASN A 1 222 ? -17.838 -12.952 -12.623 1.00 36.69 222 ASN A N 1
ATOM 1690 C CA . ASN A 1 222 ? -19.190 -12.614 -13.082 1.00 36.69 222 ASN A CA 1
ATOM 1691 C C . ASN A 1 222 ? -19.522 -11.164 -13.437 1.00 36.69 222 ASN A C 1
ATOM 1693 O O . ASN A 1 222 ? -20.592 -10.685 -13.083 1.00 36.69 222 ASN A O 1
ATOM 1697 N N . ASN A 1 223 ? -18.716 -10.529 -14.288 1.00 36.06 223 ASN A N 1
ATOM 1698 C CA . ASN A 1 223 ? -19.277 -9.584 -15.251 1.00 36.06 223 ASN A CA 1
ATOM 1699 C C . ASN A 1 223 ? -18.605 -9.747 -16.617 1.00 36.06 223 ASN A C 1
ATOM 1701 O O . ASN A 1 223 ? -17.452 -9.379 -16.808 1.00 36.06 223 ASN A O 1
ATOM 1705 N N . ASN A 1 224 ? -19.384 -10.210 -17.597 1.00 36.44 224 ASN A N 1
ATOM 1706 C CA . ASN A 1 224 ? -19.113 -10.111 -19.038 1.00 36.44 224 ASN A CA 1
ATOM 1707 C C . ASN A 1 224 ? -19.056 -8.646 -19.539 1.00 36.44 224 ASN A C 1
ATOM 1709 O O . ASN A 1 224 ? -19.214 -8.384 -20.729 1.00 36.44 224 ASN A O 1
ATOM 1713 N N . SER A 1 225 ? -18.830 -7.670 -18.656 1.00 36.53 225 SER A N 1
ATOM 1714 C CA . SER A 1 225 ? -18.392 -6.345 -19.056 1.00 36.53 225 SER A CA 1
ATOM 1715 C C . SER A 1 225 ? -16.877 -6.381 -19.175 1.00 36.53 225 SER A C 1
ATOM 1717 O O . SER A 1 225 ? -16.167 -6.533 -18.184 1.00 36.53 225 SER A O 1
ATOM 1719 N N . THR A 1 226 ? -16.375 -6.172 -20.382 1.00 35.28 226 THR A N 1
ATOM 1720 C CA . THR A 1 226 ? -15.067 -5.566 -20.629 1.00 35.28 226 THR A CA 1
ATOM 1721 C C . THR A 1 226 ? -14.966 -4.210 -19.919 1.00 35.28 226 THR A C 1
ATOM 1723 O O . THR A 1 226 ? -15.010 -3.157 -20.548 1.00 35.28 226 THR A O 1
ATOM 1726 N N . LEU A 1 227 ? -14.821 -4.227 -18.600 1.00 38.19 227 LEU A N 1
ATOM 1727 C CA . LEU A 1 227 ? -14.086 -3.212 -17.871 1.00 38.19 227 LEU A CA 1
ATOM 1728 C C . LEU A 1 227 ? -12.868 -3.933 -17.304 1.00 38.19 227 LEU A C 1
ATOM 1730 O O . LEU A 1 227 ? -12.932 -4.523 -16.227 1.00 38.19 227 LEU A O 1
ATOM 1734 N N . PRO A 1 228 ? -11.789 -3.996 -18.100 1.00 41.53 228 PRO A N 1
ATOM 1735 C CA . PRO A 1 228 ? -10.577 -4.661 -17.687 1.00 41.53 228 PRO A CA 1
ATOM 1736 C C . PRO A 1 228 ? -10.022 -3.885 -16.498 1.00 41.53 228 PRO A C 1
ATOM 1738 O O . PRO A 1 228 ? -9.793 -2.676 -16.604 1.00 41.53 228 PRO A O 1
ATOM 1741 N N . GLY A 1 229 ? -9.733 -4.585 -15.399 1.00 41.53 229 GLY A N 1
ATOM 1742 C CA . GLY A 1 229 ? -8.594 -4.208 -14.572 1.00 41.53 229 GLY A CA 1
ATOM 1743 C C . GLY A 1 229 ? -7.410 -4.122 -15.528 1.00 41.53 229 GLY A C 1
ATOM 1744 O O . GLY A 1 229 ? -6.918 -5.139 -16.012 1.00 41.53 229 GLY A O 1
ATOM 1745 N N . CYS A 1 230 ? -7.107 -2.901 -15.965 1.00 41.41 230 CYS A N 1
ATOM 1746 C CA . CYS A 1 230 ? -6.225 -2.627 -17.081 1.00 41.41 230 CYS A CA 1
ATOM 1747 C C . CYS A 1 230 ? -4.804 -3.051 -16.720 1.00 41.41 230 CYS A C 1
ATOM 1749 O O . CY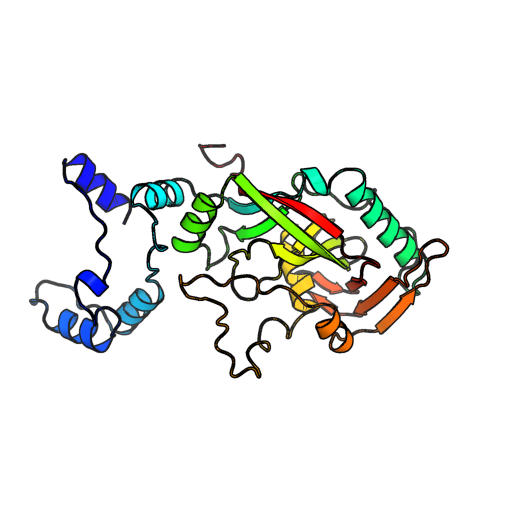S A 1 230 ? -3.989 -2.214 -16.355 1.00 41.41 230 CYS A O 1
ATOM 1751 N N . ALA A 1 231 ? -4.447 -4.294 -17.028 1.00 48.78 231 ALA A N 1
ATOM 1752 C CA . ALA A 1 231 ? -3.091 -4.620 -17.449 1.00 48.78 231 ALA A CA 1
ATOM 1753 C C . ALA A 1 231 ? -2.793 -3.998 -18.835 1.00 48.78 231 ALA A C 1
ATOM 1755 O O . ALA A 1 231 ? -2.092 -4.598 -19.641 1.00 48.78 231 ALA A O 1
ATOM 1756 N N . ARG A 1 232 ? -3.343 -2.809 -19.153 1.00 48.12 232 ARG A N 1
ATOM 1757 C CA . ARG A 1 232 ? -3.033 -2.089 -20.399 1.00 48.12 232 ARG A CA 1
ATOM 1758 C C . ARG A 1 232 ? -1.541 -1.796 -20.492 1.00 48.12 232 ARG A C 1
ATOM 1760 O O . ARG A 1 232 ? -1.005 -1.834 -21.590 1.00 48.12 232 ARG A O 1
ATOM 1767 N N . ASP A 1 233 ? -0.902 -1.617 -19.337 1.00 56.62 233 ASP A N 1
ATOM 1768 C CA . ASP A 1 233 ? 0.519 -1.304 -19.246 1.00 56.62 233 ASP A CA 1
ATOM 1769 C C . ASP A 1 233 ? 1.325 -2.402 -18.538 1.00 56.62 233 ASP A C 1
ATOM 1771 O O . ASP A 1 233 ? 2.527 -2.258 -18.419 1.00 56.62 233 ASP A O 1
ATOM 1775 N N . GLY A 1 234 ? 0.697 -3.491 -18.070 1.00 65.56 234 GLY A N 1
ATOM 1776 C CA . GLY A 1 234 ? 1.373 -4.577 -17.339 1.00 65.56 234 GLY A CA 1
ATOM 1777 C C . GLY A 1 234 ? 1.458 -4.416 -15.812 1.00 65.56 234 GLY A C 1
ATOM 1778 O O . GLY A 1 234 ? 1.971 -5.313 -15.151 1.00 65.56 234 GLY A O 1
ATOM 1779 N N . LEU A 1 235 ? 0.926 -3.330 -15.231 1.00 77.56 235 LEU A N 1
ATOM 1780 C CA . LEU A 1 235 ? 0.782 -3.174 -13.773 1.00 77.56 235 LEU A CA 1
ATOM 1781 C C . LEU A 1 235 ? -0.642 -3.470 -13.311 1.00 77.56 235 LEU A C 1
ATOM 1783 O O . LEU A 1 235 ? -1.613 -3.022 -13.923 1.00 77.56 235 LEU A O 1
ATOM 1787 N N . TRP A 1 236 ? -0.759 -4.142 -12.168 1.00 82.06 236 TRP A N 1
ATOM 1788 C CA . TRP A 1 236 ? -2.022 -4.258 -11.452 1.00 82.06 236 TRP A CA 1
ATOM 1789 C C . TRP A 1 236 ? -2.397 -2.911 -10.812 1.00 82.06 236 TRP A C 1
ATOM 1791 O O . TRP A 1 236 ? -1.547 -2.212 -10.257 1.00 82.06 236 TRP A O 1
ATOM 1801 N N . ARG A 1 237 ? -3.672 -2.521 -10.907 1.00 86.00 237 ARG A N 1
ATOM 1802 C CA . ARG A 1 237 ? -4.216 -1.276 -10.336 1.00 86.00 237 ARG A CA 1
ATOM 1803 C C . ARG A 1 237 ? -5.171 -1.635 -9.205 1.00 86.00 237 ARG A C 1
ATOM 1805 O O . ARG A 1 237 ? -6.008 -2.516 -9.390 1.00 86.00 237 ARG A O 1
ATOM 1812 N N . PHE A 1 238 ? -5.060 -0.954 -8.065 1.00 84.19 238 PHE A N 1
ATOM 1813 C CA . PHE A 1 238 ? -5.913 -1.207 -6.903 1.00 84.19 238 PHE A CA 1
ATOM 1814 C C . PHE A 1 238 ? -7.381 -0.893 -7.239 1.00 84.19 238 PHE A C 1
ATOM 1816 O O . PHE A 1 238 ? -7.710 0.281 -7.400 1.00 84.19 238 PHE A O 1
ATOM 1823 N N . PRO A 1 239 ? -8.278 -1.897 -7.321 1.00 81.50 239 PRO A N 1
ATOM 1824 C CA . PRO A 1 239 ? -9.657 -1.701 -7.777 1.00 81.50 239 PRO A CA 1
ATOM 1825 C C . PRO A 1 239 ? -10.558 -1.066 -6.705 1.00 81.50 239 PRO A C 1
ATOM 1827 O O . PRO A 1 239 ? -11.760 -0.916 -6.907 1.00 81.50 239 PRO A O 1
ATOM 1830 N N . GLY A 1 240 ? -9.987 -0.737 -5.546 1.00 87.12 240 GLY A N 1
ATOM 1831 C CA . GLY A 1 240 ? -10.725 -0.470 -4.326 1.00 87.12 240 GLY A CA 1
ATOM 1832 C C . GLY A 1 240 ? -11.092 -1.748 -3.563 1.00 87.12 240 GLY A C 1
ATOM 1833 O O . GLY A 1 240 ? -10.960 -2.872 -4.049 1.00 87.12 240 GLY A O 1
ATOM 1834 N N . LEU A 1 241 ? -11.533 -1.562 -2.327 1.00 89.31 241 LEU A N 1
ATOM 1835 C CA . LEU A 1 241 ? -12.103 -2.571 -1.451 1.00 89.31 241 LEU A CA 1
ATOM 1836 C C . LEU A 1 241 ? -13.486 -2.074 -1.037 1.00 89.31 241 LEU A C 1
ATOM 1838 O O . LEU A 1 241 ? -13.595 -1.127 -0.263 1.00 89.31 241 LEU A O 1
ATOM 1842 N N . ASP A 1 242 ? -14.526 -2.724 -1.550 1.00 91.31 242 ASP A N 1
ATOM 1843 C CA . ASP A 1 242 ? -15.900 -2.487 -1.117 1.00 91.31 242 ASP A CA 1
ATOM 1844 C C . ASP A 1 242 ? -16.139 -3.246 0.194 1.00 91.31 242 ASP A C 1
ATOM 1846 O O . ASP A 1 242 ? -16.473 -4.437 0.206 1.00 91.31 242 ASP A O 1
ATOM 1850 N N . LEU A 1 243 ? -15.917 -2.568 1.324 1.00 90.00 243 LEU A N 1
ATOM 1851 C CA . LEU A 1 243 ? -16.149 -3.190 2.622 1.00 90.00 243 LEU A CA 1
ATOM 1852 C C . LEU A 1 243 ? -17.620 -3.522 2.842 1.00 90.00 243 LEU A C 1
ATOM 1854 O O . LEU A 1 243 ? -17.885 -4.470 3.567 1.00 90.00 243 LEU A O 1
ATOM 1858 N N . GLU A 1 244 ? -18.572 -2.811 2.240 1.00 90.94 244 GLU A N 1
ATOM 1859 C CA . GLU A 1 244 ? -19.992 -3.139 2.388 1.00 90.94 244 GLU A CA 1
ATOM 1860 C C . GLU A 1 244 ? -20.312 -4.499 1.765 1.00 90.94 244 GLU A C 1
ATOM 1862 O O . GLU A 1 244 ? -20.999 -5.315 2.382 1.00 90.94 244 GLU A O 1
ATOM 1867 N N . GLN A 1 245 ? -19.739 -4.788 0.597 1.00 89.88 245 GLN A N 1
ATOM 1868 C CA . GLN A 1 245 ? -19.887 -6.084 -0.055 1.00 89.88 245 GLN A CA 1
ATOM 1869 C C . GLN A 1 245 ? -19.087 -7.196 0.643 1.00 89.88 245 GLN A C 1
ATOM 1871 O O . GLN A 1 245 ? -19.547 -8.342 0.715 1.00 89.88 245 GLN A O 1
ATOM 1876 N N . CYS A 1 246 ? -17.887 -6.888 1.143 1.00 88.00 246 CYS A N 1
ATOM 1877 C CA . CYS A 1 246 ? -17.031 -7.873 1.803 1.00 88.00 246 CYS A CA 1
ATOM 1878 C C . CYS A 1 246 ? -17.499 -8.211 3.224 1.00 88.00 246 CYS A C 1
ATOM 1880 O O . CYS A 1 246 ? -17.374 -9.365 3.630 1.00 88.00 246 CYS A O 1
ATOM 1882 N N . TRP A 1 247 ? -18.046 -7.247 3.971 1.00 91.75 247 TRP A N 1
ATOM 1883 C CA . TRP A 1 247 ? -18.341 -7.380 5.403 1.00 91.75 247 TRP A CA 1
ATOM 1884 C C . TRP A 1 247 ? -19.163 -8.624 5.768 1.00 91.75 247 TRP A C 1
ATOM 1886 O O . TRP A 1 247 ? -18.736 -9.349 6.668 1.00 91.75 247 TRP A O 1
ATOM 1896 N N . PRO A 1 248 ? -20.274 -8.950 5.072 1.00 90.25 248 PRO A N 1
ATOM 1897 C CA . PRO A 1 248 ? -21.089 -10.120 5.406 1.00 90.25 248 PRO A CA 1
ATOM 1898 C C . PRO A 1 248 ? -20.386 -11.459 5.149 1.00 90.25 248 PRO A C 1
ATOM 1900 O O . PRO A 1 248 ? -20.838 -12.485 5.648 1.00 90.25 248 PRO A O 1
ATOM 1903 N N . ARG A 1 249 ? -19.317 -11.463 4.342 1.00 89.31 249 ARG A N 1
ATOM 1904 C CA . ARG A 1 249 ? -18.553 -12.665 3.970 1.00 89.31 249 ARG A CA 1
ATOM 1905 C C . ARG A 1 249 ? -17.364 -12.914 4.887 1.00 89.31 249 ARG A C 1
ATOM 1907 O O . ARG A 1 249 ? -16.792 -13.997 4.849 1.00 89.31 249 ARG A O 1
ATOM 1914 N N . LEU A 1 250 ? -16.970 -11.917 5.676 1.00 88.31 250 LEU A N 1
ATOM 1915 C CA . LEU A 1 250 ? -15.885 -12.087 6.630 1.00 88.31 250 LEU A CA 1
ATOM 1916 C C . LEU A 1 250 ? -16.299 -13.111 7.693 1.00 88.31 250 LEU A C 1
ATOM 1918 O O . LEU A 1 250 ? -17.459 -13.169 8.101 1.00 88.31 250 LEU A O 1
ATOM 1922 N N . GLY A 1 251 ? -15.343 -13.914 8.158 1.00 87.81 251 GLY A N 1
ATOM 1923 C CA . GLY A 1 251 ? -15.531 -14.761 9.338 1.00 87.81 251 GLY A CA 1
ATOM 1924 C C . GLY A 1 251 ? -15.591 -13.943 10.635 1.00 87.81 251 GLY A C 1
ATOM 1925 O O . GLY A 1 251 ? -15.618 -12.714 10.613 1.00 87.81 251 GLY A O 1
ATOM 1926 N N . GLY A 1 252 ? -15.582 -14.615 11.784 1.00 89.88 252 GLY A N 1
ATOM 1927 C CA . GLY A 1 252 ? -15.514 -13.961 13.095 1.00 89.88 252 GLY A CA 1
ATOM 1928 C C . GLY A 1 252 ? -16.861 -13.525 13.682 1.00 89.88 252 GLY A C 1
ATOM 1929 O O . GLY A 1 252 ? -17.910 -13.601 13.043 1.00 89.88 252 GLY A O 1
ATOM 1930 N N . GLU A 1 253 ? -16.809 -13.088 14.937 1.00 90.12 253 GLU A N 1
ATOM 1931 C CA . GLU A 1 253 ? -17.956 -12.660 15.739 1.00 90.12 253 GLU A CA 1
ATOM 1932 C C . GLU A 1 253 ? -18.246 -11.175 15.495 1.00 90.12 253 GLU A C 1
ATOM 1934 O O . GLU A 1 253 ? -17.361 -10.326 15.629 1.00 90.12 253 GLU A O 1
ATOM 1939 N N . GLU A 1 254 ? -19.483 -10.840 15.131 1.00 90.81 254 GLU A N 1
ATOM 1940 C CA . GLU A 1 254 ? -19.888 -9.452 14.906 1.00 90.81 254 GLU A CA 1
ATOM 1941 C C . GLU A 1 254 ? -20.452 -8.816 16.181 1.00 90.81 254 GLU A C 1
ATOM 1943 O O . GLU A 1 254 ? -21.328 -9.364 16.850 1.00 90.81 254 GLU A O 1
ATOM 1948 N N . HIS A 1 255 ? -19.981 -7.608 16.480 1.00 85.88 255 HIS A N 1
ATOM 1949 C CA . HIS A 1 255 ? -20.452 -6.769 17.570 1.00 85.88 255 HIS A CA 1
ATOM 1950 C C . HIS A 1 255 ? -20.906 -5.414 17.022 1.00 85.88 255 HIS A C 1
ATOM 1952 O O . HIS A 1 255 ? -20.125 -4.667 16.428 1.00 85.88 255 HIS A O 1
ATOM 1958 N N . GLN A 1 256 ? -22.165 -5.061 17.273 1.00 86.69 256 GLN A N 1
ATOM 1959 C CA . GLN A 1 256 ? -22.684 -3.723 16.999 1.00 86.69 256 GLN A CA 1
ATOM 1960 C C . GLN A 1 256 ? -22.565 -2.860 18.253 1.00 86.69 256 GLN A C 1
ATOM 1962 O O . GLN A 1 256 ? -23.079 -3.206 19.316 1.00 86.69 256 GLN A O 1
ATOM 1967 N N . LEU A 1 257 ? -21.881 -1.726 18.130 1.00 84.75 257 LEU A N 1
ATOM 1968 C CA . LEU A 1 257 ? -21.608 -0.820 19.237 1.00 84.75 257 LEU A CA 1
ATOM 1969 C C . LEU A 1 257 ? -22.270 0.529 18.953 1.00 84.75 257 LEU A C 1
ATOM 1971 O O . LEU A 1 257 ? -21.862 1.269 18.059 1.00 84.75 257 LEU A O 1
ATOM 1975 N N . GLN A 1 258 ? -23.283 0.880 19.740 1.00 82.00 258 GLN A N 1
ATOM 1976 C CA . GLN A 1 258 ? -23.879 2.215 19.688 1.00 82.00 258 GLN A CA 1
ATOM 1977 C C . GLN A 1 258 ? -22.978 3.199 20.434 1.00 82.00 258 GLN A C 1
ATOM 1979 O O . GLN A 1 258 ? -22.707 3.004 21.619 1.00 82.00 258 GLN A O 1
ATOM 1984 N N . LEU A 1 259 ? -22.494 4.246 19.764 1.00 77.44 259 LEU A N 1
ATOM 1985 C CA . LEU A 1 259 ? -21.790 5.347 20.423 1.00 77.44 259 LEU A CA 1
ATOM 1986 C C . LEU A 1 259 ? -22.812 6.336 21.020 1.00 77.44 259 LEU A C 1
ATOM 1988 O O . LEU A 1 259 ? -23.830 6.578 20.383 1.00 77.44 259 LEU A O 1
ATOM 1992 N N . PRO A 1 260 ? -22.568 6.925 22.210 1.00 71.94 260 PRO A N 1
ATOM 1993 C CA . PRO A 1 260 ? -23.544 7.802 22.873 1.00 71.94 260 PRO A CA 1
ATOM 1994 C C . PRO A 1 260 ? -23.850 9.087 22.095 1.00 71.94 260 PRO A C 1
ATOM 1996 O O . PRO A 1 260 ? -24.955 9.607 22.193 1.00 71.94 260 PRO A O 1
ATOM 1999 N N . ASP A 1 261 ? -22.874 9.571 21.321 1.00 73.00 261 ASP A N 1
ATOM 2000 C CA . ASP A 1 261 ? -22.889 10.917 20.735 1.00 73.00 261 ASP A CA 1
ATOM 2001 C C . ASP A 1 261 ? -22.918 10.915 19.196 1.00 73.00 261 ASP A C 1
ATOM 2003 O O . ASP A 1 261 ? -22.990 11.978 18.582 1.00 73.00 261 ASP A O 1
ATOM 2007 N N . ASP A 1 262 ? -22.852 9.744 18.554 1.00 61.41 262 ASP A N 1
ATOM 2008 C CA . ASP A 1 262 ? -22.713 9.627 17.099 1.00 61.41 262 ASP A CA 1
ATOM 2009 C C . ASP A 1 262 ? -23.965 9.030 16.452 1.00 61.41 262 ASP A C 1
ATOM 2011 O O . ASP A 1 262 ? -24.521 8.033 16.908 1.00 61.41 262 ASP A O 1
ATOM 2015 N N . LYS A 1 263 ? -24.378 9.609 15.318 1.00 67.25 263 LYS A N 1
ATOM 2016 C CA . LYS A 1 263 ? -25.538 9.165 14.518 1.00 67.25 263 LYS A CA 1
ATOM 2017 C C . LYS A 1 263 ? -25.320 7.832 13.778 1.00 67.25 263 LYS A C 1
ATOM 2019 O O . LYS A 1 263 ? -26.099 7.504 12.887 1.00 67.25 263 LYS A O 1
ATOM 2024 N N . GLY A 1 264 ? -24.268 7.080 14.100 1.00 77.12 264 GLY A N 1
ATOM 2025 C CA . GLY A 1 264 ? -23.915 5.826 13.438 1.00 77.12 264 GLY A CA 1
ATOM 2026 C C . GLY A 1 264 ? -23.456 4.768 14.435 1.00 77.12 264 GLY A C 1
ATOM 2027 O O . GLY A 1 264 ? -22.695 5.058 15.358 1.00 77.12 264 GLY A O 1
ATOM 2028 N N . ALA A 1 265 ? -23.911 3.530 14.239 1.00 84.25 265 ALA A N 1
ATOM 2029 C CA . ALA A 1 265 ? -23.393 2.384 14.974 1.00 84.25 265 ALA A CA 1
ATOM 2030 C C . ALA A 1 265 ? -21.989 2.038 14.458 1.00 84.25 265 ALA A C 1
ATOM 2032 O O . ALA A 1 265 ? -21.775 1.924 13.251 1.00 84.25 265 ALA A O 1
ATOM 2033 N N . LEU A 1 266 ? -21.039 1.848 15.373 1.00 89.69 266 LEU A N 1
ATOM 2034 C CA . LEU A 1 266 ? -19.774 1.204 15.042 1.00 89.69 266 LEU A CA 1
ATOM 2035 C C . LEU A 1 266 ? -20.033 -0.289 14.838 1.00 89.69 266 LEU A C 1
ATOM 2037 O O . LEU A 1 266 ? -20.726 -0.922 15.638 1.00 89.69 266 LEU A O 1
ATOM 2041 N N . GLN A 1 267 ? -19.445 -0.853 13.789 1.00 94.00 267 GLN A N 1
ATOM 2042 C CA . GLN A 1 267 ? -19.448 -2.293 13.552 1.00 94.00 267 GLN A CA 1
ATOM 2043 C C . GLN A 1 267 ? -18.043 -2.816 13.828 1.00 94.00 267 GLN A C 1
ATOM 2045 O O . GLN A 1 267 ? -17.077 -2.364 13.214 1.00 94.00 267 GLN A O 1
ATOM 2050 N N . LEU A 1 268 ? -17.923 -3.746 14.769 1.00 95.25 268 LEU A N 1
ATOM 2051 C CA . LEU A 1 268 ? -16.675 -4.429 15.076 1.00 95.25 268 LEU A CA 1
ATOM 2052 C C . LEU A 1 268 ? -16.827 -5.906 14.737 1.00 95.25 268 LEU A C 1
ATOM 2054 O O . LEU A 1 268 ? -17.821 -6.526 15.101 1.00 95.25 268 LEU A O 1
ATOM 2058 N N . ARG A 1 269 ? -15.813 -6.479 14.103 1.00 95.31 269 ARG A N 1
ATOM 2059 C CA . ARG A 1 269 ? -15.714 -7.917 13.872 1.00 95.31 269 ARG A CA 1
ATOM 2060 C C . ARG A 1 269 ? -14.486 -8.461 14.592 1.00 95.31 269 ARG A C 1
ATOM 2062 O O . ARG A 1 269 ? -13.394 -7.917 14.426 1.00 95.31 269 ARG A O 1
ATOM 2069 N N . ALA A 1 270 ? -14.682 -9.475 15.429 1.00 95.50 270 ALA A N 1
ATOM 2070 C CA . ALA A 1 270 ? -13.643 -10.121 16.221 1.00 95.50 270 ALA A CA 1
ATOM 2071 C C . ALA A 1 270 ? -13.282 -11.481 15.612 1.00 95.50 270 ALA A C 1
ATOM 2073 O O . ALA A 1 270 ? -14.135 -12.349 15.436 1.00 95.50 270 ALA A O 1
ATOM 2074 N N . PHE A 1 271 ? -12.006 -11.675 15.308 1.00 95.25 271 PHE A N 1
ATOM 2075 C CA . PHE A 1 271 ? -11.452 -12.902 14.749 1.00 95.25 271 PHE A CA 1
ATOM 2076 C C . PHE A 1 271 ? -10.639 -13.588 15.847 1.00 95.25 271 PHE A C 1
ATOM 2078 O O . PHE A 1 271 ? -9.531 -13.154 16.164 1.00 95.25 271 PHE A O 1
ATOM 2085 N N . ARG A 1 272 ? -11.225 -14.615 16.470 1.00 94.94 272 ARG A N 1
ATOM 2086 C CA . ARG A 1 272 ? -10.596 -15.368 17.564 1.00 94.94 272 ARG A CA 1
ATOM 2087 C C . ARG A 1 272 ? -9.607 -16.385 17.017 1.00 94.94 272 ARG A C 1
ATOM 2089 O O . ARG A 1 272 ? -9.938 -17.073 16.053 1.00 94.94 272 ARG A O 1
ATOM 2096 N N . SER A 1 273 ? -8.433 -16.481 17.643 1.00 94.50 273 SER A N 1
ATOM 2097 C CA . SER A 1 273 ? -7.371 -17.416 17.233 1.00 94.50 273 SER A CA 1
ATOM 2098 C C . SER A 1 273 ? -7.041 -17.334 15.733 1.00 94.50 273 SER A C 1
ATOM 2100 O O . SER A 1 273 ? -6.829 -18.346 15.067 1.00 94.50 273 SER A O 1
ATOM 2102 N N . LEU A 1 274 ? -7.025 -16.120 15.174 1.00 96.62 274 LEU A N 1
ATOM 2103 C CA . LEU A 1 274 ? -6.667 -15.899 13.779 1.00 96.62 274 LEU A CA 1
ATOM 2104 C C . LEU A 1 274 ? -5.169 -16.161 13.602 1.00 96.62 274 LEU A C 1
ATOM 2106 O O . LEU A 1 274 ? -4.348 -15.509 14.245 1.00 96.62 274 LEU A O 1
ATOM 2110 N N . ASN A 1 275 ? -4.807 -17.097 12.727 1.00 97.06 275 ASN A N 1
ATOM 2111 C CA . ASN A 1 275 ? -3.407 -17.362 12.419 1.00 97.06 275 ASN A CA 1
ATOM 2112 C C . ASN A 1 275 ? -2.854 -16.263 11.499 1.00 97.06 275 ASN A C 1
ATOM 2114 O O . ASN A 1 275 ? -3.204 -16.202 10.321 1.00 97.06 275 ASN A O 1
ATOM 2118 N N . VAL A 1 276 ? -1.995 -15.402 12.041 1.00 96.81 276 VAL A N 1
ATOM 2119 C CA . VAL A 1 276 ? -1.333 -14.319 11.308 1.00 96.81 276 VAL A CA 1
ATOM 2120 C C . VAL A 1 276 ? 0.136 -14.679 11.116 1.00 96.81 276 VAL A C 1
ATOM 2122 O O . VAL A 1 276 ? 0.842 -14.995 12.080 1.00 96.81 276 VAL A O 1
ATOM 2125 N N . ALA A 1 277 ? 0.617 -14.620 9.871 1.00 94.38 277 ALA A N 1
ATOM 2126 C CA . ALA A 1 277 ? 2.002 -14.953 9.556 1.00 94.38 277 ALA A CA 1
ATOM 2127 C C . ALA A 1 277 ? 2.978 -14.124 10.415 1.00 94.38 277 ALA A C 1
ATOM 2129 O O . ALA A 1 277 ? 2.825 -12.919 10.596 1.00 94.38 277 ALA A O 1
ATOM 2130 N N . GLY A 1 278 ? 3.953 -14.803 11.025 1.00 93.62 278 GLY A N 1
ATOM 2131 C CA . GLY A 1 278 ? 4.925 -14.189 11.936 1.00 93.62 278 GLY A CA 1
ATOM 2132 C C . GLY A 1 278 ? 4.420 -13.869 13.352 1.00 93.62 278 GLY A C 1
ATOM 2133 O O . GLY A 1 278 ? 5.254 -13.611 14.218 1.00 93.62 278 GLY A O 1
ATOM 2134 N N . LEU A 1 279 ? 3.108 -13.920 13.617 1.00 95.12 279 LEU A N 1
ATOM 2135 C CA . LEU A 1 279 ? 2.521 -13.685 14.948 1.00 95.12 279 LEU A CA 1
ATOM 2136 C C . LEU A 1 279 ? 1.880 -14.937 15.568 1.00 95.12 279 LEU A C 1
ATOM 2138 O O . LEU A 1 279 ? 1.716 -14.981 16.785 1.00 95.12 279 LEU A O 1
ATOM 2142 N N . GLY A 1 280 ? 1.567 -15.955 14.761 1.00 96.06 280 GLY A N 1
ATOM 2143 C CA . GLY A 1 280 ? 0.859 -17.153 15.211 1.00 96.06 280 GLY A CA 1
ATOM 2144 C C . GLY A 1 280 ? -0.632 -16.885 15.416 1.00 96.06 280 GLY A C 1
ATOM 2145 O O . GLY A 1 280 ? -1.206 -16.017 14.760 1.00 96.06 280 GLY A O 1
ATOM 2146 N N . GLU A 1 281 ? -1.267 -17.633 16.318 1.00 97.25 281 GLU A N 1
ATOM 2147 C CA . GLU A 1 281 ? -2.679 -17.433 16.655 1.00 97.25 281 GLU A CA 1
ATOM 2148 C C . GLU A 1 281 ? -2.861 -16.200 17.543 1.00 97.25 281 GLU A C 1
ATOM 2150 O O . GLU A 1 281 ? -2.337 -16.129 18.657 1.00 97.25 281 GLU A O 1
ATOM 2155 N N . VAL A 1 282 ? -3.628 -15.230 17.051 1.00 96.50 282 VAL A N 1
ATOM 2156 C CA . VAL A 1 282 ? -3.917 -13.979 17.754 1.00 96.50 282 VAL A CA 1
ATOM 2157 C C . VAL A 1 282 ? -5.394 -13.620 17.661 1.00 96.50 282 VAL A C 1
ATOM 2159 O O . VAL A 1 282 ? -6.080 -13.959 16.701 1.00 96.50 282 VAL A O 1
ATOM 2162 N N . ASP A 1 283 ? -5.880 -12.862 18.639 1.00 95.94 283 ASP A N 1
ATOM 2163 C CA . ASP A 1 283 ? -7.180 -12.210 18.531 1.00 95.94 283 ASP A CA 1
ATOM 2164 C C . ASP A 1 283 ? -7.033 -10.912 17.731 1.00 95.94 283 ASP A C 1
ATOM 2166 O O . ASP A 1 283 ? -6.433 -9.933 18.194 1.00 95.94 283 ASP A O 1
ATOM 2170 N N . ALA A 1 284 ? -7.596 -10.910 16.527 1.00 96.88 284 ALA A N 1
ATOM 2171 C CA . ALA A 1 284 ? -7.599 -9.768 15.627 1.00 96.88 284 ALA A CA 1
ATOM 2172 C C . ALA A 1 284 ? -8.986 -9.129 15.553 1.00 96.88 284 ALA A C 1
ATOM 2174 O O . ALA A 1 284 ? -10.014 -9.764 15.788 1.00 96.88 284 ALA A O 1
ATOM 2175 N N . TYR A 1 285 ? -9.018 -7.849 15.204 1.00 96.88 285 TYR A N 1
ATOM 2176 C CA . TYR A 1 285 ? -10.243 -7.067 15.185 1.00 96.88 285 TYR A CA 1
ATOM 2177 C C . TYR A 1 285 ? -10.289 -6.161 13.961 1.00 96.88 285 TYR A C 1
ATOM 2179 O O . TYR A 1 285 ? -9.283 -5.557 13.588 1.00 96.88 285 TYR A O 1
ATOM 2187 N N . LEU A 1 286 ? -11.475 -6.031 13.369 1.00 97.44 286 LEU A N 1
ATOM 2188 C CA . LEU A 1 286 ? -11.761 -5.100 12.283 1.00 97.44 286 LEU A CA 1
ATOM 2189 C C . LEU A 1 286 ? -12.894 -4.164 12.707 1.00 97.44 286 LEU A C 1
ATOM 2191 O O . LEU A 1 286 ? -14.032 -4.594 12.879 1.00 97.44 286 LEU A O 1
ATOM 2195 N N . LEU A 1 287 ? -12.579 -2.885 12.892 1.00 96.81 287 LEU A N 1
ATOM 2196 C CA . LEU A 1 287 ? -13.527 -1.836 13.257 1.00 96.81 287 LEU A CA 1
ATOM 2197 C C . LEU A 1 287 ? -13.899 -1.022 12.019 1.00 96.81 287 LEU A C 1
ATOM 2199 O O . LEU A 1 287 ? -13.060 -0.287 11.501 1.00 96.81 287 LEU A O 1
ATOM 2203 N N . ARG A 1 288 ? -15.154 -1.096 11.576 1.00 96.25 288 ARG A N 1
ATOM 2204 C CA . ARG A 1 288 ? -15.678 -0.227 10.518 1.00 96.25 288 ARG A CA 1
ATOM 2205 C C . ARG A 1 288 ? -15.892 1.183 11.059 1.00 96.25 288 ARG A C 1
ATOM 2207 O O . ARG A 1 288 ? -16.483 1.370 12.125 1.00 96.25 288 ARG A O 1
ATOM 2214 N N . LEU A 1 289 ? -15.422 2.178 10.315 1.00 95.00 289 LEU A N 1
ATOM 2215 C CA . LEU A 1 289 ? -15.655 3.581 10.631 1.00 95.00 289 LEU A CA 1
ATOM 2216 C C . LEU A 1 289 ? -17.125 3.941 10.355 1.00 95.00 289 LEU A C 1
ATOM 2218 O O . LEU A 1 289 ? -17.693 3.469 9.371 1.00 95.00 289 LEU A O 1
ATOM 2222 N N . PRO A 1 290 ? -17.745 4.811 11.173 1.00 92.44 290 PRO A N 1
ATOM 2223 C CA . PRO A 1 290 ? -19.141 5.208 10.973 1.00 92.44 290 PRO A CA 1
ATOM 2224 C C . PRO A 1 290 ? -19.313 6.062 9.708 1.00 92.44 290 PRO A C 1
ATOM 2226 O O . PRO A 1 290 ? -20.394 6.130 9.129 1.00 92.44 290 PRO A O 1
ATOM 2229 N N . LYS A 1 291 ? -18.231 6.717 9.276 1.00 93.81 291 LYS A N 1
ATOM 2230 C CA . LYS A 1 291 ? -18.113 7.428 8.009 1.00 93.81 291 LYS A CA 1
ATOM 2231 C C . LYS A 1 291 ? -16.702 7.207 7.456 1.00 93.81 291 LYS A C 1
ATOM 2233 O O . LYS A 1 291 ? -15.755 7.294 8.243 1.00 93.81 291 LYS A O 1
ATOM 2238 N N . PRO A 1 292 ? -16.542 6.985 6.139 1.00 96.31 292 PRO A N 1
ATOM 2239 C CA . PRO A 1 292 ? -15.225 6.928 5.521 1.00 96.31 292 PRO A CA 1
ATOM 2240 C C . PRO A 1 292 ? -14.408 8.196 5.806 1.00 96.31 292 PRO A C 1
ATOM 2242 O O . PRO A 1 292 ? -14.913 9.320 5.704 1.00 96.31 292 PRO A O 1
ATOM 2245 N N . LEU A 1 293 ? -13.139 8.013 6.162 1.00 97.31 293 LEU A N 1
ATOM 2246 C CA . LEU A 1 293 ? -12.172 9.086 6.348 1.00 97.31 293 LEU A CA 1
ATOM 2247 C C . LEU A 1 293 ? -11.442 9.331 5.028 1.00 97.31 293 LEU A C 1
ATOM 2249 O O . LEU A 1 293 ? -10.744 8.456 4.524 1.00 97.31 293 LEU A O 1
ATOM 2253 N N . VAL A 1 294 ? -11.590 10.536 4.485 1.00 97.88 294 VAL A N 1
ATOM 2254 C CA . VAL A 1 294 ? -10.954 10.943 3.230 1.00 97.88 294 VAL A CA 1
ATOM 2255 C C . VAL A 1 294 ? -9.702 11.760 3.536 1.00 97.88 294 VAL A C 1
ATOM 2257 O O . VAL A 1 294 ? -9.778 12.828 4.144 1.00 97.88 294 VAL A O 1
ATOM 2260 N N . LEU A 1 295 ? -8.553 11.257 3.102 1.00 98.12 295 LEU A N 1
ATOM 2261 C CA . LEU A 1 295 ? -7.232 11.842 3.304 1.00 98.12 295 LEU A CA 1
ATOM 2262 C C . LEU A 1 295 ? -6.710 12.426 1.993 1.00 98.12 295 LEU A C 1
ATOM 2264 O O . LEU A 1 295 ? -6.864 11.817 0.937 1.00 98.12 295 LEU A O 1
ATOM 2268 N N . GLN A 1 296 ? -6.045 13.577 2.066 1.00 98.19 296 GLN A N 1
ATOM 2269 C CA . GLN A 1 296 ? -5.233 14.084 0.961 1.00 98.19 296 GLN A CA 1
ATOM 2270 C C . GLN A 1 296 ? -3.795 13.607 1.145 1.00 98.19 296 GLN A C 1
ATOM 2272 O O . GLN A 1 296 ? -3.229 13.710 2.237 1.00 98.19 296 GLN A O 1
ATOM 2277 N N . GLY A 1 297 ? -3.197 13.100 0.081 1.00 97.81 297 GLY A N 1
ATOM 2278 C CA . GLY A 1 297 ? -1.813 12.671 0.079 1.00 97.81 297 GLY A CA 1
ATOM 2279 C C . GLY A 1 297 ? -1.098 13.053 -1.203 1.00 97.81 297 GLY A C 1
ATOM 2280 O O . GLY A 1 297 ? -1.693 13.564 -2.151 1.00 97.81 297 GLY A O 1
ATOM 2281 N N . ARG A 1 298 ? 0.209 12.805 -1.229 1.00 98.00 298 ARG A N 1
ATOM 2282 C CA . ARG A 1 298 ? 1.031 12.980 -2.429 1.00 98.00 298 ARG A CA 1
ATOM 2283 C C . ARG A 1 298 ? 1.869 11.749 -2.687 1.00 98.00 298 ARG A C 1
ATOM 2285 O O . ARG A 1 298 ? 2.439 11.185 -1.756 1.00 98.00 298 ARG A O 1
ATOM 2292 N N . TYR A 1 299 ? 1.990 11.374 -3.951 1.00 97.06 299 TYR A N 1
ATOM 2293 C CA . TYR A 1 299 ? 2.902 10.314 -4.356 1.00 97.06 299 TYR A CA 1
ATOM 2294 C C . TYR A 1 299 ? 4.349 10.697 -4.036 1.00 97.06 299 TYR A C 1
ATOM 2296 O O . TYR A 1 299 ? 4.787 11.822 -4.299 1.00 97.06 299 TYR A O 1
ATOM 2304 N N . ARG A 1 300 ? 5.090 9.757 -3.455 1.00 95.94 300 ARG A N 1
ATOM 2305 C CA . ARG A 1 300 ? 6.485 9.919 -3.048 1.00 95.94 300 ARG A CA 1
ATOM 2306 C C . ARG A 1 300 ? 7.267 8.643 -3.321 1.00 95.94 300 ARG A C 1
ATOM 2308 O O . ARG A 1 300 ? 6.778 7.534 -3.095 1.00 95.94 300 ARG A O 1
ATOM 2315 N N . ARG A 1 301 ? 8.515 8.827 -3.739 1.00 93.31 301 ARG A N 1
ATOM 2316 C CA . ARG A 1 301 ? 9.560 7.807 -3.680 1.00 93.31 301 ARG A CA 1
ATOM 2317 C C . ARG A 1 301 ? 10.383 8.079 -2.425 1.00 93.31 301 ARG A C 1
ATOM 2319 O O . ARG A 1 301 ? 10.731 9.229 -2.165 1.00 93.31 301 ARG A O 1
ATOM 2326 N N . VAL A 1 302 ? 10.621 7.056 -1.612 1.00 89.56 302 VAL A N 1
ATOM 2327 C CA . VAL A 1 302 ? 11.304 7.216 -0.325 1.00 89.56 302 VAL A CA 1
ATOM 2328 C C . VAL A 1 302 ? 12.648 6.513 -0.358 1.00 89.56 302 VAL A C 1
ATOM 2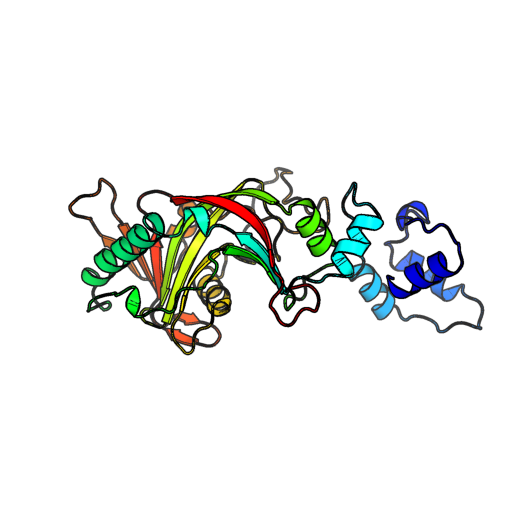330 O O . VAL A 1 302 ? 12.742 5.342 -0.718 1.00 89.56 302 VAL A O 1
ATOM 2333 N N . PHE A 1 303 ? 13.674 7.257 0.040 1.00 85.69 303 PHE A N 1
ATOM 2334 C CA . PHE A 1 303 ? 15.058 6.820 0.129 1.00 85.69 303 PHE A CA 1
ATOM 2335 C C . PHE A 1 303 ? 15.467 6.928 1.597 1.00 85.69 303 PHE A C 1
ATOM 2337 O O . PHE A 1 303 ? 15.387 7.995 2.202 1.00 85.69 303 PHE A O 1
ATOM 2344 N N . THR A 1 304 ? 15.833 5.813 2.206 1.00 79.81 304 THR A N 1
ATOM 2345 C CA . THR A 1 304 ? 16.379 5.766 3.558 1.00 79.81 304 THR A CA 1
ATOM 2346 C C . THR A 1 304 ? 17.831 6.237 3.535 1.00 79.81 304 THR A C 1
ATOM 2348 O O . THR A 1 304 ? 18.514 6.161 2.513 1.00 79.81 304 THR A O 1
ATOM 2351 N N . SER A 1 305 ? 18.315 6.736 4.674 1.00 57.62 305 SER A N 1
ATOM 2352 C CA . SER A 1 305 ? 19.620 7.399 4.831 1.00 57.62 305 SER A CA 1
ATOM 2353 C C . SER A 1 305 ? 20.847 6.541 4.493 1.00 57.62 305 SER A C 1
ATOM 2355 O O . SER A 1 305 ? 21.964 7.046 4.479 1.00 57.62 305 SER A O 1
ATOM 2357 N N . SER A 1 306 ? 20.670 5.248 4.221 1.00 57.47 306 SER A N 1
ATOM 2358 C CA . SER A 1 306 ? 21.717 4.384 3.667 1.00 57.47 306 SER A CA 1
ATOM 2359 C C . SER A 1 306 ? 21.931 4.562 2.161 1.00 57.47 306 SER A C 1
ATOM 2361 O O . SER A 1 306 ? 22.911 4.043 1.626 1.00 57.47 306 SER A O 1
ATOM 2363 N N . SER A 1 307 ? 21.041 5.272 1.465 1.00 53.62 307 SER A N 1
ATOM 2364 C CA . SER A 1 307 ? 21.207 5.592 0.050 1.00 53.62 307 SER A CA 1
ATOM 2365 C C . SER A 1 307 ? 22.138 6.801 -0.114 1.00 53.62 307 SER A C 1
ATOM 2367 O O . SER A 1 307 ? 21.930 7.808 0.560 1.00 53.62 307 SER A O 1
ATOM 2369 N N . PRO A 1 308 ? 23.128 6.772 -1.027 1.00 47.81 308 PRO A N 1
ATOM 2370 C CA . PRO A 1 308 ? 24.077 7.874 -1.252 1.00 47.81 308 PRO A CA 1
ATOM 2371 C C . PRO A 1 308 ? 23.441 9.181 -1.772 1.00 47.81 308 PRO A C 1
ATOM 2373 O O . PRO A 1 308 ? 24.158 10.129 -2.080 1.00 47.81 308 PRO A O 1
ATOM 2376 N N . LEU A 1 309 ? 22.113 9.218 -1.905 1.00 50.69 309 LEU A N 1
ATOM 2377 C CA . LEU A 1 309 ? 21.319 10.328 -2.432 1.00 50.69 309 LEU A CA 1
ATOM 2378 C C . LEU A 1 309 ? 20.280 10.865 -1.424 1.00 50.69 309 LEU A C 1
ATOM 2380 O O . LEU A 1 309 ? 19.468 11.704 -1.811 1.00 50.69 309 LEU A O 1
ATOM 2384 N N . ALA A 1 310 ? 20.271 10.358 -0.183 1.00 50.66 310 ALA A N 1
ATOM 2385 C CA . ALA A 1 310 ? 19.397 10.820 0.902 1.00 50.66 310 ALA A CA 1
ATOM 2386 C C . ALA A 1 310 ? 19.919 12.087 1.602 1.00 50.66 310 ALA A C 1
ATOM 2388 O O . ALA A 1 310 ? 21.153 12.297 1.622 1.00 50.66 310 ALA A O 1
#

Radius of gyration: 23.46 Å; chains: 1; bounding box: 57×40×66 Å

Sequence (310 aa):
MAPYVRAAEAAGYDVQFVEPWELHPEWNKLSFLRARNLSRPSTGKSIDDATLQSMLKRFEPLPPRATLQEVRLAVDVKPDYCGIDVTPSLAGQQLGTLWSLLSKCCGRVPGLSGPFKASDYKQPIQLHVTTFHHSDSDFSGLALVESLLQEGRQAQVTVEALAFVRGLLVSAVVARVDPDTAMTEGKRAHITLGTCLPCKPASSNDLLEAIFPDAGTNNTTNNNSTLPGCARDGLWRFPGLDLEQCWPRLGGEEHQLQLPDDKGALQLRAFRSLNVAGLGEVDAYLLRLPKPLVLQGRYRRVFTSSSPLA

Organism: Polarella glacialis (NCBI:txid89957)